Protein AF-A0A2E0AP86-F1 (afdb_monomer_lite)

Secondary structure (DSSP, 8-state):
-----------------------SS--S-S-TT-SEEEEEEEEEE--HHHHHHHHHHHHHTT-EEEEEEEEETTEEEEEEE-SSSEEEEEEE-TTT---SEEEEEEES-HHHHHHHHHHTT------EEEEETTEEEEEEEEEEEEE-SSEEEEEEEESSS-S-S-SSPPP-TT-EEEEEEEEEEE-HHHHHHHHHHHTTSPP-SSBP-SSS-EEEEEE-SS-EEEEEEEEESSHHHHHHHHHHTTPPEEETTEEEETTEEEEEES-------

pLDDT: mean 84.59, std 21.34, range [22.81, 98.62]

Sequence (273 aa):
MSDREPCRDQSDITSREEGEALDSEDNNLLAEGSLIGFVDHITTVLPIDELRSVSQALFDTGLTQGWPLSEQPGFATAGIRFGNLNLEICTVDRRDNTLDDWLTFEPANLDSLANDLKQRDIKHDPFDAVVIHDHPIYTRVGIPALENRSTALQLCRTFYPTRTTGPVAPENSAGIKQVSSVNIGMNAVERAVFSQLLEPRDWQNPINFEQGPCLSVSEAAQLKIGGMTVSAENPIQAVQTLVAAGLPQVDDQTVRVGSLTIAVSNKIESIND

Structure (mmCIF, N/CA/C/O backbone):
data_AF-A0A2E0AP86-F1
#
_entry.id   AF-A0A2E0AP86-F1
#
loop_
_atom_site.group_PDB
_atom_site.id
_atom_site.type_symbol
_atom_site.label_atom_id
_atom_site.label_alt_id
_atom_site.label_comp_id
_atom_site.label_asym_id
_atom_site.label_entity_id
_atom_site.label_seq_id
_atom_site.pdbx_PDB_ins_code
_atom_site.Cartn_x
_atom_site.Cartn_y
_atom_site.Cartn_z
_atom_site.occupancy
_atom_site.B_iso_or_equiv
_atom_site.auth_seq_id
_atom_site.auth_comp_id
_atom_site.auth_asym_id
_atom_site.auth_atom_id
_atom_site.pdbx_PDB_model_num
ATOM 1 N N . MET A 1 1 ? -71.137 -21.671 5.612 1.00 34.56 1 MET A N 1
ATOM 2 C CA . MET A 1 1 ? -70.049 -22.542 6.105 1.00 34.56 1 MET A CA 1
ATOM 3 C C . MET A 1 1 ? -68.788 -22.002 5.447 1.00 34.56 1 MET A C 1
ATOM 5 O O . MET A 1 1 ? -68.724 -22.078 4.233 1.00 34.56 1 MET A O 1
ATOM 9 N N . SER A 1 2 ? -68.117 -21.044 6.105 1.00 31.81 2 SER A N 1
ATOM 10 C CA . SER A 1 2 ? -66.909 -21.257 6.944 1.00 31.81 2 SER A CA 1
ATOM 11 C C . SER A 1 2 ? -65.714 -21.595 6.038 1.00 31.81 2 SER A C 1
ATOM 13 O O . SER A 1 2 ? -65.835 -22.515 5.245 1.00 31.81 2 SER A O 1
ATOM 15 N N . ASP A 1 3 ? -64.569 -20.917 6.024 1.00 30.31 3 ASP A N 1
ATOM 16 C CA . ASP A 1 3 ? -63.978 -19.821 6.800 1.00 30.31 3 ASP A CA 1
ATOM 17 C C . ASP A 1 3 ? -62.706 -19.367 6.029 1.00 30.31 3 ASP A C 1
ATOM 19 O O . ASP A 1 3 ? -62.053 -20.209 5.422 1.00 30.31 3 ASP A O 1
ATOM 23 N N . ARG A 1 4 ? -62.347 -18.077 6.150 1.00 30.20 4 ARG A N 1
ATOM 24 C CA . ARG A 1 4 ? -60.977 -17.498 6.248 1.00 30.20 4 ARG A CA 1
ATOM 25 C C . ARG A 1 4 ? -59.960 -17.577 5.078 1.00 30.20 4 ARG A C 1
ATOM 27 O O . ARG A 1 4 ? -59.603 -18.639 4.590 1.00 30.20 4 ARG A O 1
ATOM 34 N N . GLU A 1 5 ? -59.399 -16.400 4.758 1.00 38.12 5 GLU A N 1
ATOM 35 C CA . GLU A 1 5 ? -58.107 -16.172 4.064 1.00 38.12 5 GLU A CA 1
ATOM 36 C C . GLU A 1 5 ? -56.912 -16.773 4.846 1.00 38.12 5 GLU A C 1
ATOM 38 O O . GLU A 1 5 ? -57.061 -17.020 6.051 1.00 38.12 5 GLU A O 1
ATOM 43 N N . PRO A 1 6 ? -55.717 -16.974 4.229 1.00 36.31 6 PRO A N 1
ATOM 44 C CA . PRO A 1 6 ? -54.668 -15.928 4.312 1.00 36.31 6 PRO A CA 1
ATOM 45 C C . PRO A 1 6 ? -53.583 -15.872 3.185 1.00 36.31 6 PRO A C 1
ATOM 47 O O . PRO A 1 6 ? -53.285 -16.857 2.525 1.00 36.31 6 PRO A O 1
ATOM 50 N N . CYS A 1 7 ? -52.966 -14.683 3.056 1.00 22.81 7 CYS A N 1
ATOM 51 C CA . CYS A 1 7 ? -51.549 -14.305 2.807 1.00 22.81 7 CYS A CA 1
ATOM 52 C C . CYS A 1 7 ? -50.519 -15.156 1.999 1.00 22.81 7 CYS A C 1
ATOM 54 O O . CYS A 1 7 ? -50.212 -16.278 2.379 1.00 22.81 7 CYS A O 1
ATOM 56 N N . ARG A 1 8 ? -49.781 -14.410 1.138 1.00 27.70 8 ARG A N 1
ATOM 57 C CA . ARG A 1 8 ? -48.350 -14.491 0.692 1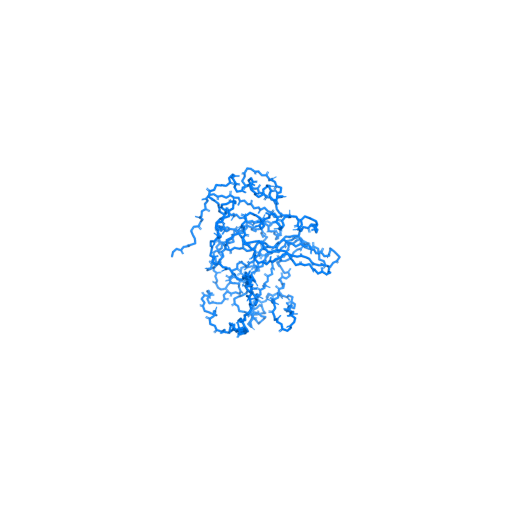.00 27.70 8 ARG A CA 1
ATOM 58 C C . ARG A 1 8 ? -47.887 -15.586 -0.294 1.00 27.70 8 ARG A C 1
ATOM 60 O O . ARG A 1 8 ? -47.956 -16.758 0.029 1.00 27.70 8 ARG A O 1
ATOM 67 N N . ASP A 1 9 ? -47.292 -15.163 -1.421 1.00 26.66 9 ASP A N 1
ATOM 68 C CA . ASP A 1 9 ? -45.853 -15.285 -1.799 1.00 26.66 9 ASP A CA 1
ATOM 69 C C . ASP A 1 9 ? -45.640 -14.610 -3.177 1.00 26.66 9 ASP A C 1
ATOM 71 O O . ASP A 1 9 ? -46.543 -14.639 -4.007 1.00 26.66 9 ASP A O 1
ATOM 75 N N . GLN A 1 10 ? -44.678 -13.694 -3.354 1.00 29.58 10 GLN A N 1
ATOM 76 C CA . GLN A 1 10 ? -43.285 -13.885 -3.817 1.00 29.58 10 GLN A CA 1
ATOM 77 C C . GLN A 1 10 ? -43.112 -14.539 -5.200 1.00 29.58 10 GLN A C 1
ATOM 79 O O . GLN A 1 10 ? -43.839 -15.444 -5.583 1.00 29.58 10 GLN A O 1
ATOM 84 N N . SER A 1 11 ? -42.057 -14.071 -5.881 1.00 27.88 11 SER A N 1
ATOM 85 C CA . SER A 1 11 ? -41.448 -14.527 -7.142 1.00 27.88 11 SER A CA 1
ATOM 86 C C . SER A 1 11 ? -42.202 -14.235 -8.441 1.00 27.88 11 SER A C 1
ATOM 88 O O . SER A 1 11 ? -43.183 -14.884 -8.767 1.00 27.88 11 SER A O 1
ATOM 90 N N . ASP A 1 12 ? -41.722 -13.233 -9.185 1.00 26.69 12 ASP A N 1
ATOM 91 C CA . ASP A 1 12 ? -41.078 -13.477 -10.487 1.00 26.69 12 ASP A CA 1
ATOM 92 C C . ASP A 1 12 ? -40.691 -12.146 -11.153 1.00 26.69 12 ASP A C 1
ATOM 94 O O . ASP A 1 12 ? -41.477 -11.513 -11.853 1.00 26.69 12 ASP A O 1
ATOM 98 N N . ILE A 1 13 ? -39.440 -11.726 -10.948 1.00 29.73 13 ILE A N 1
ATOM 99 C CA . ILE A 1 13 ? -38.711 -10.955 -11.960 1.00 29.73 13 ILE A CA 1
ATOM 100 C C . ILE A 1 13 ? -37.453 -11.760 -12.270 1.00 29.73 13 ILE A C 1
ATOM 102 O O . ILE A 1 13 ? -36.402 -11.618 -11.650 1.00 29.73 13 ILE A O 1
ATOM 106 N N . THR A 1 14 ? -37.627 -12.671 -13.220 1.00 27.84 14 THR A N 1
ATOM 107 C CA . THR A 1 14 ? -36.596 -13.160 -14.134 1.00 27.84 14 THR A CA 1
ATOM 108 C C . THR A 1 14 ? -35.832 -11.948 -14.686 1.00 27.84 14 THR A C 1
ATOM 110 O O . THR A 1 14 ? -36.446 -11.012 -15.184 1.00 27.84 14 THR A O 1
ATOM 113 N N . SER A 1 15 ? -34.524 -11.838 -14.461 1.00 29.11 15 SER A N 1
ATOM 114 C CA . SER A 1 15 ? -33.451 -12.415 -15.286 1.00 29.11 15 SER A CA 1
ATOM 115 C C . SER A 1 15 ? -32.719 -11.330 -16.085 1.00 29.11 15 SER A C 1
ATOM 117 O O . SER A 1 15 ? -33.347 -10.663 -16.895 1.00 29.11 15 SER A O 1
ATOM 119 N N . ARG A 1 16 ? -31.388 -11.297 -15.919 1.00 30.38 16 ARG A N 1
ATOM 120 C CA . ARG A 1 16 ? -30.370 -10.877 -16.903 1.00 30.38 16 ARG A CA 1
ATOM 121 C C . ARG A 1 16 ? -30.406 -9.446 -17.446 1.00 30.38 16 ARG A C 1
ATOM 123 O O . ARG A 1 16 ? -31.084 -9.191 -18.427 1.00 30.38 16 ARG A O 1
ATOM 130 N N . GLU A 1 17 ? -29.484 -8.638 -16.931 1.00 29.12 17 GLU A N 1
ATOM 131 C CA . GLU A 1 17 ? -28.564 -7.791 -17.715 1.00 29.12 17 GLU A CA 1
ATOM 132 C C . GLU A 1 17 ? -27.225 -7.842 -16.940 1.00 29.12 17 GLU A C 1
ATOM 134 O O . GLU A 1 17 ? -27.078 -7.213 -15.901 1.00 29.12 17 GLU A O 1
ATOM 139 N N . GLU A 1 18 ? -26.396 -8.883 -17.074 1.00 31.56 18 GLU A N 1
ATOM 140 C CA . GLU A 1 18 ? -25.361 -9.065 -18.111 1.00 31.56 18 GLU A CA 1
ATOM 141 C C . GLU A 1 18 ? -24.568 -7.785 -18.429 1.00 31.56 18 GLU A C 1
ATOM 143 O O . GLU A 1 18 ? -24.856 -7.068 -19.375 1.00 31.56 18 GLU A O 1
ATOM 148 N N . GLY A 1 19 ? -23.553 -7.553 -17.585 1.00 31.39 19 GLY A N 1
ATOM 149 C CA . GLY A 1 19 ? -22.188 -7.158 -17.942 1.00 31.39 19 GLY A CA 1
ATOM 150 C C . GLY A 1 19 ? -21.999 -6.289 -19.178 1.00 31.39 19 GLY A C 1
ATOM 151 O O . GLY A 1 19 ? -21.673 -6.799 -20.248 1.00 31.39 19 GLY A O 1
ATOM 152 N N . GLU A 1 20 ? -22.042 -4.975 -18.985 1.00 29.48 20 GLU A N 1
ATOM 153 C CA . GLU A 1 20 ? -21.323 -4.070 -19.872 1.00 29.48 20 GLU A CA 1
ATOM 154 C C . GLU A 1 20 ? -19.829 -4.146 -19.545 1.00 29.48 20 GLU A C 1
ATOM 156 O O . GLU A 1 20 ? -19.363 -3.748 -18.475 1.00 29.48 20 GLU A O 1
ATOM 161 N N . ALA A 1 21 ? -19.087 -4.719 -20.490 1.00 31.48 21 ALA A N 1
ATOM 162 C CA . ALA A 1 21 ? -17.652 -4.565 -20.599 1.00 31.48 21 ALA A CA 1
ATOM 163 C C . ALA A 1 21 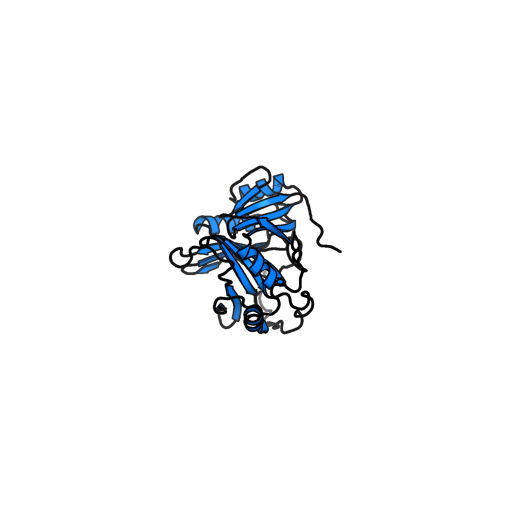? -17.320 -3.066 -20.647 1.00 31.48 21 ALA A C 1
ATOM 165 O O . ALA A 1 21 ? -17.695 -2.368 -21.588 1.00 31.48 21 ALA A O 1
ATOM 166 N N . LEU A 1 22 ? -16.612 -2.577 -19.629 1.00 34.00 22 LEU A N 1
ATOM 167 C CA . LEU A 1 22 ? -15.989 -1.256 -19.638 1.00 34.00 22 LEU A CA 1
ATOM 168 C C . LEU A 1 22 ? -14.754 -1.300 -20.548 1.00 34.00 22 LEU A C 1
ATOM 170 O O . LEU A 1 22 ? -13.618 -1.314 -20.078 1.00 34.00 22 LEU A O 1
ATOM 174 N N . ASP A 1 23 ? -14.993 -1.348 -21.856 1.00 33.06 23 ASP A N 1
ATOM 175 C CA . ASP A 1 23 ? -13.981 -1.071 -22.864 1.00 33.06 23 ASP A CA 1
ATOM 176 C C . ASP A 1 23 ? -13.853 0.451 -23.064 1.00 33.06 23 ASP A C 1
ATOM 178 O O . ASP A 1 23 ? -14.775 1.130 -23.509 1.00 33.06 23 ASP A O 1
ATOM 182 N N . SER A 1 24 ? -12.630 0.948 -22.856 1.00 39.84 24 SER A N 1
ATOM 183 C CA . SER A 1 24 ? -11.952 1.873 -23.783 1.00 39.84 24 SER A CA 1
ATOM 184 C C . SER A 1 24 ? -12.110 3.407 -23.720 1.00 39.84 24 SER A C 1
ATOM 186 O O . SER A 1 24 ? -11.748 4.040 -24.707 1.00 39.84 24 SER A O 1
ATOM 188 N N . GLU A 1 25 ? -12.476 4.057 -22.602 1.00 35.97 25 GLU A N 1
ATOM 189 C CA . GLU A 1 25 ? -12.421 5.549 -22.539 1.00 35.97 25 GLU A CA 1
ATOM 190 C C . GLU A 1 25 ? -11.796 6.200 -21.279 1.00 35.97 25 GLU A C 1
ATOM 192 O O . GLU A 1 25 ? -11.817 7.418 -21.156 1.00 35.97 25 GLU A O 1
ATOM 197 N N . ASP A 1 26 ? -11.114 5.450 -20.403 1.00 37.59 26 ASP A N 1
ATOM 198 C CA . ASP A 1 26 ? -10.376 6.010 -19.238 1.00 37.59 26 ASP A CA 1
ATOM 199 C C . ASP A 1 26 ? -8.850 6.152 -19.473 1.00 37.59 26 ASP A C 1
ATOM 201 O O . ASP A 1 26 ? -8.061 6.237 -18.534 1.00 37.59 26 ASP A O 1
ATOM 205 N N . ASN A 1 27 ? -8.397 6.157 -20.732 1.00 41.19 27 ASN A N 1
ATOM 206 C CA . ASN A 1 27 ? -6.966 6.186 -21.090 1.00 41.19 27 ASN A CA 1
ATOM 207 C C . ASN A 1 27 ? -6.360 7.595 -21.231 1.00 41.19 27 ASN A C 1
ATOM 209 O O . ASN A 1 27 ? -5.223 7.726 -21.676 1.00 41.19 27 ASN A O 1
ATOM 213 N N . ASN A 1 28 ? -7.082 8.654 -20.871 1.00 37.59 28 ASN A N 1
ATOM 214 C CA . ASN A 1 28 ? -6.599 10.025 -21.021 1.00 37.59 28 ASN A CA 1
ATOM 215 C C . ASN A 1 28 ? -6.808 10.796 -19.724 1.00 37.59 28 ASN A C 1
ATOM 217 O O . ASN A 1 28 ? -7.915 11.261 -19.477 1.00 37.59 28 ASN A O 1
ATOM 221 N N . LEU A 1 29 ? -5.737 10.921 -18.933 1.00 38.75 29 LEU A N 1
ATOM 222 C CA . LEU A 1 29 ? -5.344 12.155 -18.227 1.00 38.75 29 LEU A CA 1
ATOM 223 C C . LEU A 1 29 ? -4.122 11.978 -17.313 1.00 38.75 29 LEU A C 1
ATOM 225 O O . LEU A 1 29 ? -3.640 12.982 -16.808 1.00 38.75 29 LEU A O 1
ATOM 229 N N . LEU A 1 30 ? -3.550 10.774 -17.191 1.00 50.47 30 LEU A N 1
ATOM 230 C CA . LEU A 1 30 ? -2.246 10.606 -16.548 1.00 50.47 30 LEU A CA 1
ATOM 231 C C . LEU A 1 30 ? -1.199 11.428 -17.301 1.00 50.47 30 LEU A C 1
ATOM 233 O O . LEU A 1 30 ? -1.066 11.245 -18.511 1.00 50.47 30 LEU A O 1
ATOM 237 N N . ALA A 1 31 ? -0.485 12.320 -16.599 1.00 51.00 31 ALA A N 1
ATOM 238 C CA . ALA A 1 31 ? 0.603 13.130 -17.167 1.00 51.00 31 ALA A CA 1
ATOM 239 C C . ALA A 1 31 ? 1.370 12.348 -18.248 1.00 51.00 31 ALA A C 1
ATOM 241 O O . ALA A 1 31 ? 1.998 11.332 -17.929 1.00 51.00 31 ALA A O 1
ATOM 242 N N . GLU A 1 32 ? 1.244 12.798 -19.505 1.00 58.81 32 GLU A N 1
ATOM 243 C CA . GLU A 1 32 ? 1.664 12.064 -20.702 1.00 58.81 32 GLU A CA 1
ATOM 244 C C . GLU A 1 32 ? 3.041 11.424 -20.486 1.00 58.81 32 GLU A C 1
ATOM 246 O O . GLU A 1 32 ? 4.054 12.113 -20.403 1.00 58.81 32 GLU A O 1
ATOM 251 N N . GLY A 1 33 ? 3.074 10.096 -20.353 1.00 72.88 33 GLY A N 1
ATOM 252 C CA . GLY A 1 33 ? 4.306 9.319 -20.262 1.00 72.88 33 GLY A CA 1
ATOM 253 C C . GLY A 1 33 ? 4.703 8.778 -18.885 1.00 72.88 33 GLY A C 1
ATOM 254 O O . GLY A 1 33 ? 5.611 7.962 -18.876 1.00 72.88 33 GLY A O 1
ATOM 255 N N . SER A 1 34 ? 4.080 9.123 -17.749 1.00 88.62 34 SER A N 1
ATOM 256 C CA . SER A 1 34 ? 4.378 8.425 -16.469 1.00 88.62 34 SER A CA 1
ATOM 257 C C . SER A 1 34 ? 4.078 6.926 -16.588 1.00 88.62 34 SER A C 1
ATOM 259 O O . SER A 1 34 ? 3.040 6.575 -17.138 1.00 88.62 34 SER A O 1
ATOM 261 N N . LEU A 1 35 ? 4.934 6.027 -16.073 1.00 93.81 35 LEU A N 1
ATOM 262 C CA . LEU A 1 35 ? 4.622 4.582 -16.077 1.00 93.81 35 LEU A CA 1
ATOM 263 C C . LEU A 1 35 ? 3.658 4.196 -14.963 1.00 93.81 35 LEU A C 1
ATOM 265 O O . LEU A 1 35 ? 2.955 3.194 -15.082 1.00 93.81 35 LEU A O 1
ATOM 269 N N . ILE A 1 36 ? 3.621 4.988 -13.891 1.00 91.94 36 ILE A N 1
ATOM 270 C CA . ILE A 1 36 ? 2.718 4.781 -12.759 1.00 91.94 36 ILE A CA 1
ATOM 271 C C . ILE A 1 36 ? 1.651 5.869 -12.699 1.00 91.94 36 ILE A C 1
ATOM 273 O O . ILE A 1 36 ? 1.933 7.060 -12.865 1.00 91.94 36 ILE A O 1
ATOM 277 N N . GLY A 1 37 ? 0.414 5.441 -12.468 1.00 87.38 37 GLY A N 1
ATOM 278 C CA . GLY A 1 37 ? -0.753 6.298 -12.353 1.00 87.38 37 GLY A CA 1
ATOM 279 C C . GLY A 1 37 ? -0.902 6.860 -10.946 1.00 87.38 37 GLY A C 1
ATOM 280 O O . GLY A 1 37 ? -0.717 8.061 -10.750 1.00 87.38 37 GLY A O 1
ATOM 281 N N . PHE A 1 38 ? -1.217 5.982 -9.992 1.00 88.12 38 PHE A N 1
ATOM 282 C CA . PHE A 1 38 ? -1.504 6.296 -8.588 1.00 88.12 38 PHE A CA 1
ATOM 283 C C . PHE A 1 38 ? -1.261 5.077 -7.681 1.00 88.12 38 PHE A C 1
ATOM 285 O O . PHE A 1 38 ? -1.032 3.968 -8.169 1.00 88.12 38 PHE A O 1
ATOM 292 N N . VAL A 1 39 ? -1.309 5.283 -6.361 1.00 91.88 39 VAL A N 1
ATOM 293 C CA . VAL A 1 39 ? -1.264 4.194 -5.371 1.00 91.88 39 VAL A CA 1
ATOM 294 C C . VAL A 1 39 ? -2.612 3.469 -5.347 1.00 91.88 39 VAL A C 1
ATOM 296 O O . VAL A 1 39 ? -3.610 4.067 -4.951 1.00 91.88 39 VAL A O 1
ATOM 299 N N . ASP A 1 40 ? -2.643 2.196 -5.736 1.00 89.94 40 ASP A N 1
ATOM 300 C CA . ASP A 1 40 ? -3.879 1.403 -5.800 1.00 89.94 40 ASP A CA 1
ATOM 301 C C . ASP A 1 40 ? -4.259 0.840 -4.421 1.00 89.94 40 ASP A C 1
ATOM 303 O O . ASP A 1 40 ? -5.354 1.072 -3.899 1.00 89.94 40 ASP A O 1
ATOM 307 N N . HIS A 1 41 ? -3.318 0.142 -3.786 1.00 93.38 41 HIS A N 1
ATOM 308 C CA . HIS A 1 41 ? -3.491 -0.398 -2.444 1.00 93.38 41 HIS A CA 1
ATOM 309 C C . HIS A 1 41 ? -2.149 -0.644 -1.756 1.00 93.38 41 HIS A C 1
ATOM 311 O O . HIS A 1 41 ? -1.079 -0.672 -2.373 1.00 93.38 41 HIS A O 1
ATOM 317 N N . ILE A 1 42 ? -2.233 -0.833 -0.446 1.00 95.94 42 ILE A N 1
ATOM 318 C CA . ILE A 1 42 ? -1.140 -1.274 0.414 1.00 95.94 42 ILE A CA 1
ATOM 319 C C . ILE A 1 42 ? -1.521 -2.623 1.019 1.00 95.94 42 ILE A C 1
ATOM 321 O O . ILE A 1 42 ? -2.654 -2.787 1.462 1.00 95.94 42 ILE A O 1
ATOM 325 N N . THR A 1 43 ? -0.589 -3.569 1.050 1.00 97.25 43 THR A N 1
ATOM 326 C CA . THR A 1 43 ? -0.820 -4.920 1.572 1.00 97.25 43 THR A CA 1
ATOM 327 C C . THR A 1 43 ? 0.099 -5.190 2.752 1.00 97.25 43 THR A C 1
ATOM 329 O O . THR A 1 43 ? 1.270 -4.819 2.701 1.00 97.25 43 THR A O 1
ATOM 332 N N . THR A 1 44 ? -0.403 -5.875 3.781 1.00 98.25 44 THR A N 1
ATOM 333 C CA . THR A 1 44 ? 0.418 -6.405 4.882 1.00 98.25 44 THR A CA 1
ATOM 334 C C . THR A 1 44 ? -0.003 -7.812 5.288 1.00 98.25 44 THR A C 1
ATOM 336 O O . THR A 1 44 ? -1.185 -8.168 5.219 1.00 98.25 44 THR A O 1
ATOM 339 N N . VAL A 1 45 ? 0.965 -8.620 5.721 1.00 98.00 45 VAL A N 1
ATOM 340 C CA . VAL A 1 45 ? 0.729 -10.006 6.134 1.00 98.00 45 VAL A CA 1
ATOM 341 C C . VAL A 1 45 ? 0.374 -10.105 7.618 1.00 98.00 45 VAL A C 1
ATOM 343 O O . VAL A 1 45 ? 1.116 -9.664 8.494 1.00 98.00 45 VAL A O 1
ATOM 346 N N . LEU A 1 46 ? -0.714 -10.816 7.903 1.00 97.81 46 LEU A N 1
ATOM 347 C CA . LEU A 1 46 ? -1.153 -11.233 9.229 1.00 97.81 46 LEU A CA 1
ATOM 348 C C . LEU A 1 46 ? -1.182 -12.767 9.344 1.00 97.81 46 LEU A C 1
ATOM 350 O O . LEU A 1 46 ? -1.362 -13.472 8.342 1.00 97.81 46 LEU A O 1
ATOM 354 N N . PRO A 1 47 ? -1.068 -13.324 10.562 1.00 96.00 47 PRO A N 1
ATOM 355 C CA . PRO A 1 47 ? -1.517 -14.684 10.845 1.00 96.00 47 PRO A CA 1
ATOM 356 C C . PRO A 1 47 ? -2.999 -14.872 10.482 1.00 96.00 47 PRO A C 1
ATOM 358 O O . PRO A 1 47 ? -3.801 -13.962 10.677 1.00 96.00 47 PRO A O 1
ATOM 361 N N . ILE A 1 48 ? -3.388 -16.068 10.022 1.00 95.81 48 ILE A N 1
ATOM 362 C CA . ILE A 1 48 ? -4.751 -16.321 9.510 1.00 95.81 48 ILE A CA 1
ATOM 363 C C . ILE A 1 48 ? -5.862 -16.014 10.526 1.00 95.81 48 ILE A C 1
ATOM 365 O O . ILE A 1 48 ? -6.903 -15.471 10.164 1.00 95.81 48 ILE A O 1
ATOM 369 N N . ASP A 1 49 ? -5.644 -16.324 11.804 1.00 96.06 49 ASP A N 1
ATOM 370 C CA . ASP A 1 49 ? -6.636 -16.070 12.854 1.00 96.06 49 ASP A CA 1
ATOM 371 C C . ASP A 1 49 ? -6.791 -14.566 13.137 1.00 96.06 49 ASP A C 1
ATOM 373 O O . ASP A 1 49 ? -7.893 -14.084 13.417 1.00 96.06 49 ASP A O 1
ATOM 377 N N . GLU A 1 50 ? -5.702 -13.806 13.008 1.00 97.19 50 GLU A N 1
ATOM 378 C CA . GLU A 1 50 ? -5.717 -12.347 13.123 1.00 97.19 50 GLU A CA 1
ATOM 379 C C . GLU A 1 50 ? -6.396 -11.722 11.903 1.00 97.19 50 GLU A C 1
ATOM 381 O O . GLU A 1 50 ? -7.295 -10.907 12.062 1.00 97.19 50 GLU A O 1
ATOM 386 N N . LEU A 1 51 ? -6.079 -12.183 10.690 1.00 97.81 51 LEU A N 1
ATOM 387 C CA . LEU A 1 51 ? -6.748 -11.746 9.465 1.00 97.81 51 LEU A CA 1
ATOM 388 C C . LEU A 1 51 ? -8.270 -11.919 9.538 1.00 97.81 51 LEU A C 1
ATOM 390 O O . LEU A 1 51 ? -9.009 -10.980 9.243 1.00 97.81 51 LEU A O 1
ATOM 394 N N . ARG A 1 52 ? -8.754 -13.093 9.960 1.00 97.38 52 ARG A N 1
ATOM 395 C CA . ARG A 1 52 ? -10.196 -13.378 10.077 1.00 97.38 52 ARG A CA 1
ATOM 396 C C . ARG A 1 52 ? -10.885 -12.474 11.094 1.00 97.38 52 ARG A C 1
ATOM 398 O O . ARG A 1 52 ? -11.962 -11.955 10.823 1.00 97.38 52 ARG A O 1
ATOM 405 N N . SER A 1 53 ? -10.274 -12.299 12.264 1.00 97.12 53 SER A N 1
ATOM 406 C CA . SER A 1 53 ? -10.867 -11.500 13.340 1.00 97.12 53 SER A CA 1
ATOM 407 C C . SER A 1 53 ? -10.819 -9.999 13.049 1.00 97.12 53 SER A C 1
ATOM 409 O O . SER A 1 53 ? -11.838 -9.326 13.189 1.00 97.12 53 SER A O 1
ATOM 411 N N . VAL A 1 54 ? -9.678 -9.485 12.582 1.00 97.25 54 VAL A N 1
ATOM 412 C CA . VAL A 1 54 ? -9.484 -8.063 12.268 1.00 97.25 54 VAL A CA 1
ATOM 413 C C . VAL A 1 54 ? -10.309 -7.641 11.054 1.00 97.25 54 VAL A C 1
ATOM 415 O O . VAL A 1 54 ? -10.945 -6.593 11.108 1.00 97.25 54 VAL A O 1
ATOM 418 N N . SER A 1 55 ? -10.362 -8.439 9.977 1.00 96.88 55 SER A N 1
ATOM 419 C CA . SER A 1 55 ? -11.178 -8.091 8.797 1.00 96.88 55 SER A CA 1
ATOM 420 C C . SER A 1 55 ? -12.651 -7.918 9.160 1.00 96.88 55 SER A C 1
ATOM 422 O O . SER A 1 55 ? -13.232 -6.876 8.863 1.00 96.88 55 SER A O 1
ATOM 424 N N . GLN A 1 56 ? -13.240 -8.894 9.860 1.00 96.50 56 GLN A N 1
ATOM 425 C CA . GLN A 1 56 ? -14.634 -8.818 10.292 1.00 96.50 56 GLN A CA 1
ATOM 426 C C . GLN A 1 56 ? -14.873 -7.609 11.200 1.00 96.50 56 GLN A C 1
ATOM 428 O O . GLN A 1 56 ? -15.801 -6.841 10.962 1.00 96.50 56 GLN A O 1
ATOM 433 N N . ALA A 1 57 ? -14.016 -7.405 12.202 1.00 96.75 57 ALA A N 1
ATOM 434 C CA . ALA A 1 57 ? -14.181 -6.306 13.143 1.00 96.75 57 ALA A CA 1
ATOM 435 C C . ALA A 1 57 ? -14.037 -4.930 12.471 1.00 96.75 57 ALA A C 1
ATOM 437 O O . ALA A 1 57 ? -14.775 -4.008 12.809 1.00 96.75 57 ALA A O 1
ATOM 438 N N . LEU A 1 58 ? -13.136 -4.784 11.491 1.00 96.50 58 LEU A N 1
ATOM 439 C CA . LEU A 1 58 ? -13.018 -3.560 10.696 1.00 96.50 58 LEU A CA 1
ATOM 440 C C . LEU A 1 58 ? -14.259 -3.331 9.825 1.00 96.50 58 LEU A C 1
ATOM 442 O O . LEU A 1 58 ? -14.732 -2.198 9.753 1.00 96.50 58 LEU A O 1
ATOM 446 N N . PHE A 1 59 ? -14.834 -4.372 9.221 1.00 94.88 59 PHE A N 1
ATOM 447 C CA . PHE A 1 59 ? -16.098 -4.248 8.487 1.00 94.88 59 PHE A CA 1
ATOM 448 C C . PHE A 1 59 ? -17.265 -3.845 9.397 1.00 94.88 59 PHE A C 1
ATOM 450 O O . PHE A 1 59 ? -18.078 -3.005 9.013 1.00 94.88 59 PHE A O 1
ATOM 457 N N . ASP A 1 60 ? -17.302 -4.349 10.632 1.00 96.38 60 ASP A N 1
ATOM 458 C CA . ASP A 1 60 ? -18.330 -4.003 11.622 1.00 96.38 60 ASP A CA 1
ATOM 459 C C . ASP A 1 60 ? -18.266 -2.528 12.069 1.00 96.38 60 ASP A C 1
ATOM 461 O O . ASP A 1 60 ? -19.252 -1.994 12.579 1.00 96.38 60 ASP A O 1
ATOM 465 N N . THR A 1 61 ? -17.147 -1.828 11.832 1.00 95.69 61 THR A N 1
ATOM 466 C CA . THR A 1 61 ? -17.063 -0.366 12.037 1.00 95.69 61 THR A CA 1
ATOM 467 C C . THR A 1 61 ? -17.815 0.443 10.974 1.00 95.69 61 THR A C 1
ATOM 469 O O . THR A 1 61 ? -17.965 1.659 11.105 1.00 95.69 61 THR A O 1
ATOM 472 N N . GLY A 1 62 ? -18.277 -0.200 9.899 1.00 93.69 62 GLY A N 1
ATOM 473 C CA . GLY A 1 62 ? -18.882 0.462 8.744 1.00 93.69 62 GLY A CA 1
ATOM 474 C C . GLY A 1 62 ? -17.873 0.946 7.698 1.00 93.69 62 GLY A C 1
ATOM 475 O O . GLY A 1 62 ? -18.277 1.558 6.710 1.00 93.69 62 GLY A O 1
ATOM 476 N N . LEU A 1 63 ? -16.572 0.669 7.868 1.00 92.25 63 LEU A N 1
ATOM 477 C CA . LEU A 1 63 ? -15.603 0.845 6.784 1.00 92.25 63 LEU A CA 1
ATOM 478 C C . LEU A 1 63 ? -15.988 -0.037 5.592 1.00 92.25 63 LEU A C 1
ATOM 480 O O . LEU A 1 63 ? -16.372 -1.198 5.742 1.00 92.25 63 LEU A O 1
ATOM 484 N N . THR A 1 64 ? -15.890 0.526 4.388 1.00 89.44 64 THR A N 1
ATOM 485 C CA . THR A 1 64 ? -16.321 -0.166 3.171 1.00 89.44 64 THR A CA 1
ATOM 486 C C . THR A 1 64 ? -15.426 -1.369 2.880 1.00 89.44 64 THR A C 1
ATOM 488 O O . THR A 1 64 ? -14.199 -1.298 2.974 1.00 89.44 64 THR A O 1
ATOM 491 N N . GLN A 1 65 ? -16.055 -2.473 2.485 1.00 89.56 65 GLN A N 1
ATOM 492 C CA . GLN A 1 65 ? -15.363 -3.655 1.988 1.00 89.56 65 GLN A CA 1
ATOM 493 C C . GLN A 1 65 ? -14.827 -3.350 0.586 1.00 89.56 65 GLN A C 1
ATOM 495 O O . GLN A 1 65 ? -15.615 -3.170 -0.340 1.00 89.56 65 GLN A O 1
ATOM 500 N N . GLY A 1 66 ? -13.505 -3.279 0.427 1.00 86.81 66 GLY A N 1
ATOM 501 C CA . GLY A 1 66 ? -12.880 -3.252 -0.899 1.00 86.81 66 GLY A CA 1
ATOM 502 C C . GLY A 1 66 ? -13.092 -4.592 -1.603 1.00 86.81 66 GLY A C 1
ATOM 503 O O . GLY A 1 66 ? -13.525 -4.646 -2.749 1.00 86.81 66 GLY A O 1
ATOM 504 N N . TRP A 1 67 ? -12.873 -5.683 -0.870 1.00 88.31 67 TRP A N 1
ATOM 505 C CA . TRP A 1 67 ? -13.318 -7.030 -1.217 1.00 88.31 67 TRP A CA 1
ATOM 506 C C . TRP A 1 67 ? -13.531 -7.836 0.066 1.00 88.31 67 TRP A C 1
ATOM 508 O O . TRP A 1 67 ? -12.885 -7.557 1.084 1.00 88.31 67 TRP A O 1
ATOM 518 N N . PRO A 1 68 ? -14.448 -8.820 0.051 1.00 90.69 68 PRO A N 1
ATOM 519 C CA . PRO A 1 68 ? -14.704 -9.644 1.222 1.00 90.69 68 PRO A CA 1
ATOM 520 C C . PRO A 1 68 ? -13.487 -10.501 1.571 1.00 90.69 68 PRO A C 1
ATOM 522 O O . PRO A 1 68 ? -12.585 -10.701 0.754 1.00 90.69 68 PRO A O 1
ATOM 525 N N . LEU A 1 69 ? -13.513 -11.068 2.777 1.00 93.94 69 LEU A N 1
ATOM 526 C CA . LEU A 1 69 ? -12.603 -12.143 3.142 1.00 93.94 69 LEU A CA 1
ATOM 527 C C . LEU A 1 69 ? -12.726 -13.290 2.128 1.00 93.94 69 LEU A C 1
ATOM 529 O O . LEU A 1 69 ? -13.793 -13.886 1.977 1.00 93.94 69 LEU A O 1
ATOM 533 N N . SER A 1 70 ? -11.622 -13.593 1.456 1.00 91.81 70 SER A N 1
ATOM 534 C CA . SER A 1 70 ? -11.489 -14.695 0.511 1.00 91.81 70 SER A CA 1
ATOM 535 C C . SER A 1 70 ? -10.348 -15.599 0.951 1.00 91.81 70 SER A C 1
ATOM 537 O O . SER A 1 70 ? -9.255 -15.124 1.263 1.00 91.81 70 SER A O 1
ATOM 539 N N . GLU A 1 71 ? -10.599 -16.905 0.985 1.00 93.69 71 GLU A N 1
ATOM 540 C CA . GLU A 1 71 ? -9.632 -17.905 1.425 1.00 93.69 71 GLU A CA 1
ATOM 541 C C . GLU A 1 71 ? -9.438 -18.976 0.354 1.00 93.69 71 GLU A C 1
ATOM 543 O O . GLU A 1 71 ? -10.393 -19.589 -0.126 1.00 93.69 71 GLU A O 1
ATOM 548 N N . GLN A 1 72 ? -8.179 -19.242 0.026 1.00 89.44 72 GLN A N 1
ATOM 549 C CA . GLN A 1 72 ? -7.758 -20.326 -0.849 1.00 89.44 72 GLN A CA 1
ATOM 550 C C . GLN A 1 72 ? -6.508 -21.014 -0.270 1.00 89.44 72 GLN A C 1
ATOM 552 O O . GLN A 1 72 ? -5.837 -20.469 0.610 1.00 89.44 72 GLN A O 1
ATOM 557 N N . PRO A 1 73 ? -6.166 -22.238 -0.706 1.00 89.12 73 PRO A N 1
ATOM 558 C CA . PRO A 1 73 ? -4.955 -22.899 -0.231 1.00 89.12 73 PRO A CA 1
ATOM 559 C C . PRO A 1 73 ? -3.711 -22.021 -0.436 1.00 89.12 73 PRO A C 1
ATOM 561 O O . PRO A 1 73 ? -3.420 -21.604 -1.552 1.00 89.12 73 PRO A O 1
ATOM 564 N N . GLY A 1 74 ? -2.986 -21.741 0.650 1.00 89.38 74 GLY A N 1
ATOM 565 C CA . GLY A 1 74 ? -1.749 -20.950 0.630 1.00 89.38 74 GLY A CA 1
ATOM 566 C C . GLY A 1 74 ? -1.929 -19.427 0.592 1.00 89.38 74 GLY A C 1
ATOM 567 O O . GLY A 1 74 ? -0.930 -18.718 0.706 1.00 89.38 74 GLY A O 1
ATOM 568 N N . PHE A 1 75 ? -3.160 -18.911 0.477 1.00 92.75 75 PHE A N 1
ATOM 569 C CA . PHE A 1 75 ? -3.420 -17.471 0.446 1.00 92.75 75 PHE A CA 1
ATOM 570 C C . PHE A 1 75 ? -4.816 -17.110 0.969 1.00 92.75 75 PHE A C 1
ATOM 572 O O . PHE A 1 75 ? -5.814 -17.697 0.561 1.00 92.75 75 PHE A O 1
ATOM 579 N N . ALA A 1 76 ? -4.906 -16.103 1.830 1.00 95.31 76 ALA A N 1
ATOM 580 C CA . ALA A 1 76 ? -6.169 -15.496 2.241 1.00 95.31 76 ALA A CA 1
ATOM 581 C C . ALA A 1 76 ? -6.035 -13.977 2.228 1.00 95.31 76 ALA A C 1
ATOM 583 O O . ALA A 1 76 ? -4.956 -13.468 2.518 1.00 95.31 76 ALA A O 1
ATOM 584 N N . THR A 1 77 ? -7.104 -13.253 1.913 1.00 95.56 77 THR A N 1
ATOM 585 C CA . THR A 1 77 ? -7.073 -11.790 1.799 1.00 95.56 77 THR A CA 1
ATOM 586 C C . THR A 1 77 ? -8.414 -11.160 2.151 1.00 95.56 77 THR A C 1
ATOM 588 O O . THR A 1 77 ? -9.465 -11.758 1.922 1.00 95.56 77 THR A O 1
ATOM 591 N N . ALA A 1 78 ? -8.374 -9.943 2.683 1.00 95.25 78 ALA A N 1
ATOM 592 C CA . ALA A 1 78 ? -9.514 -9.046 2.803 1.00 95.25 78 ALA A CA 1
ATOM 593 C C . ALA A 1 78 ? -9.064 -7.606 2.515 1.00 95.25 78 ALA A C 1
ATOM 595 O O . ALA A 1 78 ? -8.000 -7.183 2.972 1.00 95.25 78 ALA A O 1
ATOM 596 N N . GLY A 1 79 ? -9.887 -6.848 1.789 1.00 94.25 79 GLY A N 1
ATOM 597 C CA . GLY A 1 79 ? -9.620 -5.450 1.456 1.00 94.25 79 GLY A CA 1
ATOM 598 C C . GLY A 1 79 ? -10.499 -4.516 2.275 1.00 94.25 79 GLY A C 1
ATOM 599 O O . GLY A 1 79 ? -11.726 -4.579 2.180 1.00 94.25 79 GLY A O 1
ATOM 600 N N . ILE A 1 80 ? -9.888 -3.624 3.052 1.00 93.81 80 ILE A N 1
ATOM 601 C CA . ILE A 1 80 ? -10.573 -2.621 3.870 1.00 93.81 80 ILE A CA 1
ATOM 602 C C . ILE A 1 80 ? -10.318 -1.244 3.272 1.00 93.81 80 ILE A C 1
ATOM 604 O O . ILE A 1 80 ? -9.175 -0.823 3.101 1.00 93.81 80 ILE A O 1
ATOM 608 N N . ARG A 1 81 ? -11.387 -0.511 2.975 1.00 91.62 81 ARG A N 1
ATOM 609 C CA . ARG A 1 81 ? -11.297 0.806 2.351 1.00 91.62 81 ARG A CA 1
ATOM 610 C C . ARG A 1 81 ? -11.229 1.916 3.398 1.00 91.62 81 ARG A C 1
ATOM 612 O O . ARG A 1 81 ? -12.164 2.100 4.174 1.00 91.62 81 ARG A O 1
ATOM 619 N N . PHE A 1 82 ? -10.177 2.728 3.341 1.00 92.44 82 PHE A N 1
ATOM 620 C CA . PHE A 1 82 ? -9.990 3.930 4.162 1.00 92.44 82 PHE A CA 1
ATOM 621 C C . PHE A 1 82 ? -10.230 5.195 3.322 1.00 92.44 82 PHE A C 1
ATOM 623 O O . PHE A 1 82 ? -9.376 6.069 3.205 1.00 92.44 82 PHE A O 1
ATOM 630 N N . GLY A 1 83 ? -11.398 5.283 2.683 1.00 89.25 83 GLY A N 1
ATOM 631 C CA . GLY A 1 83 ? -11.730 6.356 1.741 1.00 89.25 83 GLY A CA 1
ATOM 632 C C . GLY A 1 83 ? -11.087 6.127 0.383 1.00 89.25 83 GLY A C 1
ATOM 633 O O . GLY A 1 83 ? -11.518 5.235 -0.331 1.00 89.25 83 GLY A O 1
ATOM 634 N N . ASN A 1 84 ? -10.072 6.898 0.013 1.00 90.31 84 ASN A N 1
ATOM 635 C CA . ASN A 1 84 ? -9.414 6.851 -1.301 1.00 90.31 84 ASN A CA 1
ATOM 636 C C . ASN A 1 84 ? -8.347 5.748 -1.476 1.00 90.31 84 ASN A C 1
ATOM 638 O O . ASN A 1 84 ? -7.701 5.733 -2.519 1.00 90.31 84 ASN A O 1
ATOM 642 N N . LEU A 1 85 ? -8.141 4.851 -0.509 1.00 92.56 85 LEU A N 1
ATOM 643 C CA . LEU A 1 85 ? -7.155 3.765 -0.602 1.00 92.56 85 LEU A CA 1
ATOM 644 C C . LEU A 1 85 ? -7.695 2.478 0.033 1.00 92.56 85 LEU A C 1
ATOM 646 O O . LEU A 1 85 ? -8.376 2.528 1.064 1.00 92.56 85 LEU A O 1
ATOM 650 N N . ASN A 1 86 ? -7.351 1.332 -0.553 1.00 92.94 86 ASN A N 1
ATOM 651 C CA . ASN A 1 86 ? -7.567 0.028 0.067 1.00 92.94 86 ASN A CA 1
ATOM 652 C C . ASN A 1 86 ? -6.325 -0.399 0.873 1.00 92.94 86 ASN A C 1
ATOM 654 O O . ASN A 1 86 ? -5.197 -0.336 0.381 1.00 92.94 86 ASN A O 1
ATOM 658 N N . LEU A 1 87 ? -6.548 -0.867 2.099 1.00 95.50 87 LEU A N 1
ATOM 659 C CA . LEU A 1 87 ? -5.611 -1.682 2.863 1.00 95.50 87 LEU A CA 1
ATOM 660 C C . LEU A 1 87 ? -5.998 -3.146 2.663 1.00 95.50 87 LEU A C 1
ATOM 662 O O . LEU A 1 87 ? -7.054 -3.582 3.123 1.00 95.50 87 LEU A O 1
ATOM 666 N N . GLU A 1 88 ? -5.139 -3.902 2.003 1.00 95.81 88 GLU A N 1
ATOM 667 C CA . GLU A 1 88 ? -5.213 -5.351 1.982 1.00 95.81 88 GLU A CA 1
ATOM 668 C C . GLU A 1 88 ? -4.522 -5.916 3.226 1.00 95.81 88 GLU A C 1
ATOM 670 O O . GLU A 1 88 ? -3.352 -5.643 3.499 1.00 95.81 88 GLU A O 1
ATOM 675 N N . ILE A 1 89 ? -5.238 -6.750 3.968 1.00 97.75 89 ILE A N 1
ATOM 676 C CA . ILE A 1 89 ? -4.620 -7.651 4.936 1.00 97.75 89 ILE A CA 1
ATOM 677 C C . ILE A 1 89 ? -4.676 -9.057 4.367 1.00 97.75 89 ILE A C 1
ATOM 679 O O . ILE A 1 89 ? -5.731 -9.505 3.913 1.00 97.75 89 ILE A O 1
ATOM 683 N N . CYS A 1 90 ? -3.543 -9.751 4.374 1.00 97.31 90 CYS A N 1
ATOM 684 C CA . CYS A 1 90 ? -3.454 -11.082 3.791 1.00 97.31 90 CYS A CA 1
ATOM 685 C C . CYS A 1 90 ? -2.729 -12.078 4.699 1.00 97.31 90 CYS A C 1
ATOM 687 O O . CYS A 1 90 ? -2.025 -11.721 5.638 1.00 97.31 90 CYS A O 1
ATOM 689 N N . THR A 1 91 ? -2.908 -13.361 4.421 1.00 97.31 91 THR A N 1
ATOM 690 C CA . THR A 1 91 ? -2.063 -14.437 4.926 1.00 97.31 91 THR A CA 1
ATOM 691 C C . THR A 1 91 ? -1.492 -15.161 3.724 1.00 97.31 91 THR A C 1
ATOM 693 O O . THR A 1 91 ? -2.214 -15.446 2.771 1.00 97.31 91 THR A O 1
ATOM 696 N N . VAL A 1 92 ? -0.207 -15.492 3.783 1.00 95.81 92 VAL A N 1
ATOM 697 C CA . VAL A 1 92 ? 0.522 -16.169 2.705 1.00 95.81 92 VAL A CA 1
ATOM 698 C C . VAL A 1 92 ? 1.229 -17.413 3.243 1.00 95.81 92 VAL A C 1
ATOM 700 O O . VAL A 1 92 ? 1.610 -17.457 4.418 1.00 95.81 92 VAL A O 1
ATOM 703 N N . ASP A 1 93 ? 1.452 -18.420 2.397 1.00 94.31 93 ASP A N 1
ATOM 704 C CA . ASP A 1 93 ? 2.388 -19.500 2.715 1.00 94.31 93 ASP A CA 1
ATOM 705 C C . ASP A 1 93 ? 3.824 -18.957 2.724 1.00 94.31 93 ASP A C 1
ATOM 707 O O . ASP A 1 93 ? 4.386 -18.589 1.692 1.00 94.31 93 ASP A O 1
ATOM 711 N N . ARG A 1 94 ? 4.445 -18.929 3.908 1.00 92.69 94 ARG A N 1
ATOM 712 C CA . ARG A 1 94 ? 5.800 -18.388 4.095 1.00 92.69 94 ARG A CA 1
ATOM 713 C C . ARG A 1 94 ? 6.903 -19.220 3.435 1.00 92.69 94 ARG A C 1
ATOM 715 O O . ARG A 1 94 ? 8.046 -18.771 3.385 1.00 92.69 94 ARG A O 1
ATOM 722 N N . ARG A 1 95 ? 6.590 -20.422 2.938 1.00 91.50 95 ARG A N 1
ATOM 723 C CA . ARG A 1 95 ? 7.514 -21.210 2.105 1.00 91.50 95 ARG A CA 1
ATOM 724 C C . ARG A 1 95 ? 7.649 -20.628 0.702 1.00 91.50 95 ARG A C 1
ATOM 726 O O . ARG A 1 95 ? 8.726 -20.732 0.124 1.00 91.50 95 ARG A O 1
ATOM 733 N N . ASP A 1 96 ? 6.583 -20.002 0.212 1.00 87.81 96 ASP A N 1
ATOM 734 C CA . ASP A 1 96 ? 6.483 -19.481 -1.150 1.00 87.81 96 ASP A CA 1
ATOM 735 C C . ASP A 1 96 ? 6.605 -17.949 -1.192 1.00 87.81 96 ASP A C 1
ATOM 737 O O . ASP A 1 96 ? 6.956 -17.387 -2.226 1.00 87.81 96 ASP A O 1
ATOM 741 N N . ASN A 1 97 ? 6.352 -17.265 -0.069 1.00 90.81 97 ASN A N 1
ATOM 742 C CA . ASN A 1 97 ? 6.388 -15.809 0.018 1.00 90.81 97 ASN A CA 1
ATOM 743 C C . ASN A 1 97 ? 7.018 -15.318 1.333 1.00 90.81 97 ASN A C 1
ATOM 745 O O . ASN A 1 97 ? 6.483 -15.528 2.424 1.00 90.81 97 ASN A O 1
ATOM 749 N N . THR A 1 98 ? 8.160 -14.637 1.230 1.00 92.62 98 THR A N 1
ATOM 750 C CA . THR A 1 98 ? 8.892 -14.104 2.390 1.00 92.62 98 THR A CA 1
ATOM 751 C C . THR A 1 98 ? 8.568 -12.652 2.714 1.00 92.62 98 THR A C 1
ATOM 753 O O . THR A 1 98 ? 9.011 -12.168 3.751 1.00 92.62 98 THR A O 1
ATOM 756 N N . LEU A 1 99 ? 7.839 -11.955 1.845 1.00 95.69 99 LEU A N 1
ATOM 757 C CA . LEU A 1 99 ? 7.536 -10.540 2.010 1.00 95.69 99 LEU A CA 1
ATOM 758 C C . LEU A 1 99 ? 6.460 -10.349 3.082 1.00 95.69 99 LEU A C 1
ATOM 760 O O . LEU A 1 99 ? 5.572 -11.185 3.256 1.00 95.69 99 LEU A O 1
ATOM 764 N N . ASP A 1 100 ? 6.565 -9.241 3.800 1.00 97.06 100 ASP A N 1
ATOM 765 C CA . ASP A 1 100 ? 5.619 -8.804 4.820 1.00 97.06 100 ASP A CA 1
ATOM 766 C C . ASP A 1 100 ? 4.677 -7.724 4.289 1.00 97.06 100 ASP A C 1
ATOM 768 O O . ASP A 1 100 ? 3.515 -7.707 4.687 1.00 97.06 100 ASP A O 1
ATOM 772 N N . ASP A 1 101 ? 5.152 -6.866 3.376 1.00 97.75 101 ASP A N 1
ATOM 773 C CA . ASP A 1 101 ? 4.384 -5.728 2.873 1.00 97.75 101 ASP A CA 1
ATOM 774 C C . ASP A 1 101 ? 4.559 -5.490 1.36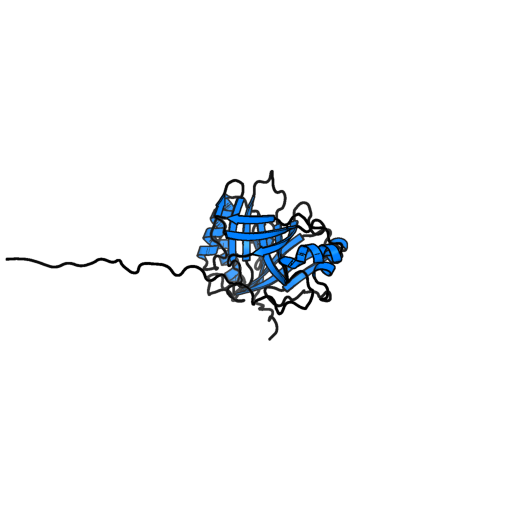8 1.00 97.75 101 ASP A C 1
ATOM 776 O O . ASP A 1 101 ? 5.652 -5.655 0.811 1.00 97.75 101 ASP A O 1
ATOM 780 N N . TRP A 1 102 ? 3.495 -4.986 0.738 1.00 97.00 102 TRP A N 1
ATOM 781 C CA . TRP A 1 102 ? 3.510 -4.509 -0.644 1.00 97.00 102 TRP A CA 1
ATOM 782 C C . TRP A 1 102 ? 2.919 -3.119 -0.757 1.00 97.00 102 TRP A C 1
ATOM 784 O O . TRP A 1 102 ? 1.932 -2.783 -0.101 1.00 97.00 102 TRP A O 1
ATOM 794 N N . LEU A 1 103 ? 3.506 -2.328 -1.647 1.00 97.38 103 LEU A N 1
ATOM 795 C CA . LEU A 1 103 ? 2.889 -1.115 -2.146 1.00 97.38 103 LEU A CA 1
ATOM 796 C C . LEU A 1 103 ? 2.614 -1.300 -3.631 1.00 97.38 103 LEU A C 1
ATOM 798 O O . LEU A 1 103 ? 3.540 -1.467 -4.429 1.00 97.38 103 LEU A O 1
ATOM 802 N N . THR A 1 104 ? 1.337 -1.273 -3.984 1.00 95.44 104 THR A N 1
ATOM 803 C CA . THR A 1 104 ? 0.888 -1.524 -5.346 1.00 95.44 104 THR A CA 1
ATOM 804 C C . THR A 1 104 ? 0.508 -0.214 -6.018 1.00 95.44 104 THR A C 1
ATOM 806 O O . THR A 1 104 ? -0.269 0.575 -5.478 1.00 95.44 104 THR A O 1
ATOM 809 N N . PHE A 1 105 ? 1.045 0.004 -7.214 1.00 94.31 105 PHE A N 1
ATOM 810 C CA . PHE A 1 105 ? 0.669 1.118 -8.076 1.00 94.31 105 PHE A CA 1
ATOM 811 C C . PHE A 1 105 ? -0.091 0.617 -9.291 1.00 94.31 105 PHE A C 1
ATOM 813 O O . PHE A 1 105 ? 0.281 -0.390 -9.898 1.00 94.31 105 PHE A O 1
ATOM 820 N N . GLU A 1 106 ? -1.101 1.376 -9.690 1.00 91.25 106 GLU A N 1
ATOM 821 C CA . GLU A 1 106 ? -1.743 1.177 -10.981 1.00 91.25 106 GLU A CA 1
ATOM 822 C C . GLU A 1 106 ? -0.771 1.642 -12.083 1.00 91.25 106 GLU A C 1
ATOM 824 O O . GLU A 1 106 ? -0.285 2.782 -12.020 1.00 91.25 106 GLU A O 1
ATOM 829 N N . PRO A 1 107 ? -0.441 0.813 -13.090 1.00 92.44 107 PRO A N 1
ATOM 830 C CA . PRO A 1 107 ? 0.331 1.276 -14.232 1.00 92.44 107 PRO A CA 1
ATOM 831 C C . PRO A 1 107 ? -0.517 2.216 -15.088 1.00 92.44 107 PRO A C 1
ATOM 833 O O . PRO A 1 107 ? -1.728 2.041 -15.213 1.00 92.44 107 PRO A O 1
ATOM 836 N N . ALA A 1 108 ? 0.124 3.189 -15.732 1.00 89.88 108 ALA A N 1
ATOM 837 C CA . ALA A 1 108 ? -0.597 4.144 -16.567 1.00 89.88 108 ALA A CA 1
ATOM 838 C C . ALA A 1 108 ? -1.239 3.499 -17.801 1.00 89.88 108 ALA A C 1
ATOM 840 O O . ALA A 1 108 ? -2.344 3.860 -18.195 1.00 89.88 108 ALA A O 1
ATOM 841 N N . ASN A 1 109 ? -0.546 2.530 -18.399 1.00 89.06 109 ASN A N 1
ATOM 842 C CA . ASN A 1 109 ? -1.041 1.750 -19.521 1.00 89.06 109 ASN A CA 1
ATOM 843 C C . ASN A 1 109 ? -0.419 0.352 -19.476 1.00 89.06 109 ASN A C 1
ATOM 845 O O . ASN A 1 109 ? 0.791 0.209 -19.628 1.00 89.06 109 ASN A O 1
ATOM 849 N N . LEU A 1 110 ? -1.239 -0.680 -19.269 1.00 89.75 110 LEU A N 1
ATOM 850 C CA . LEU A 1 110 ? -0.751 -2.057 -19.192 1.00 89.75 110 LEU A CA 1
ATOM 851 C C . LEU A 1 110 ? -0.229 -2.574 -20.544 1.00 89.75 110 LEU A C 1
ATOM 853 O O . LEU A 1 110 ? 0.756 -3.311 -20.564 1.00 89.75 110 LEU A O 1
ATOM 857 N N . ASP A 1 111 ? -0.849 -2.175 -21.657 1.00 89.06 111 ASP A N 1
ATOM 858 C CA . ASP A 1 111 ? -0.543 -2.702 -22.992 1.00 89.06 111 ASP A CA 1
ATOM 859 C C . ASP A 1 111 ? 0.855 -2.290 -23.467 1.00 89.06 111 ASP A C 1
ATOM 861 O O . ASP A 1 111 ? 1.552 -3.060 -24.134 1.00 89.06 111 ASP A O 1
ATOM 865 N N . SER A 1 112 ? 1.290 -1.077 -23.112 1.00 92.38 112 SER A N 1
ATOM 866 C CA . SER A 1 112 ? 2.623 -0.566 -23.452 1.00 92.38 112 SER A CA 1
ATOM 867 C C . SER A 1 112 ? 3.672 -0.821 -22.367 1.00 92.38 112 SER A C 1
ATOM 869 O O . SER A 1 112 ? 4.867 -0.790 -22.672 1.00 92.38 112 SER A O 1
ATOM 871 N N . LEU A 1 113 ? 3.257 -1.156 -21.136 1.00 94.56 113 LEU A N 1
ATOM 872 C CA . LEU A 1 113 ? 4.118 -1.187 -19.948 1.00 94.56 113 LEU A CA 1
ATOM 873 C C . LEU A 1 113 ? 5.418 -1.976 -20.143 1.00 94.56 113 LEU A C 1
ATOM 875 O O . LEU A 1 113 ? 6.487 -1.495 -19.779 1.00 94.56 113 LEU A O 1
ATOM 879 N N . ALA A 1 114 ? 5.359 -3.174 -20.733 1.00 94.81 114 ALA A N 1
ATOM 880 C CA . ALA A 1 114 ? 6.550 -4.009 -20.924 1.00 94.81 114 ALA A CA 1
ATOM 881 C C . ALA A 1 114 ? 7.589 -3.337 -21.840 1.00 94.81 114 ALA A C 1
ATOM 883 O O . ALA A 1 114 ? 8.794 -3.377 -21.582 1.00 94.81 114 ALA A O 1
ATOM 884 N N . ASN A 1 115 ? 7.121 -2.702 -22.917 1.00 95.44 115 ASN A N 1
ATOM 885 C CA . ASN A 1 115 ? 7.993 -1.980 -23.836 1.00 95.44 115 ASN A CA 1
ATOM 886 C C . ASN A 1 115 ? 8.540 -0.710 -23.188 1.00 95.44 115 ASN A C 1
ATOM 888 O O . ASN A 1 115 ? 9.718 -0.406 -23.372 1.00 95.44 115 ASN A O 1
ATOM 892 N N . ASP A 1 116 ? 7.722 -0.005 -22.413 1.00 95.81 116 ASP A N 1
ATOM 893 C CA . ASP A 1 116 ? 8.115 1.253 -21.789 1.00 95.81 116 ASP A CA 1
ATOM 894 C C . ASP A 1 116 ? 9.127 1.035 -20.652 1.00 95.81 116 ASP A C 1
ATOM 896 O O . ASP A 1 116 ? 10.141 1.732 -20.585 1.00 95.81 116 ASP A O 1
ATOM 900 N N . LEU A 1 117 ? 8.934 -0.001 -19.823 1.00 96.75 117 LEU A N 1
ATOM 901 C CA . LEU A 1 117 ? 9.915 -0.437 -18.821 1.00 96.75 117 LEU A CA 1
ATOM 902 C C . LEU A 1 117 ? 11.253 -0.787 -19.481 1.00 96.75 117 LEU A C 1
ATOM 904 O O . LEU A 1 117 ? 12.308 -0.333 -19.038 1.00 96.75 117 LEU A O 1
ATOM 908 N N . LYS A 1 118 ? 11.216 -1.531 -20.593 1.00 96.50 118 LYS A N 1
ATOM 909 C CA . LYS A 1 118 ? 12.414 -1.874 -21.368 1.00 96.50 118 LYS A CA 1
ATOM 910 C C . LYS A 1 118 ? 13.112 -0.640 -21.944 1.00 96.50 118 LYS A C 1
ATOM 912 O O . LYS A 1 118 ? 14.339 -0.591 -21.940 1.00 96.50 118 LYS A O 1
ATOM 917 N N . GLN A 1 119 ? 12.367 0.340 -22.455 1.00 95.88 119 GLN A N 1
ATOM 918 C CA . GLN A 1 119 ? 12.940 1.585 -22.982 1.00 95.88 119 GLN A CA 1
ATOM 919 C C . GLN A 1 119 ? 13.649 2.405 -21.897 1.00 95.88 119 GLN A C 1
ATOM 921 O O . GLN A 1 119 ? 14.629 3.081 -22.203 1.00 95.88 119 GLN A O 1
ATOM 926 N N . ARG A 1 120 ? 13.193 2.302 -20.643 1.00 95.44 120 ARG A N 1
ATOM 927 C CA . ARG A 1 120 ? 13.821 2.933 -19.472 1.00 95.44 120 ARG A CA 1
ATOM 928 C C . ARG A 1 120 ? 14.885 2.066 -18.795 1.00 95.44 120 ARG A C 1
ATOM 930 O O . ARG A 1 120 ? 15.400 2.455 -17.759 1.00 95.44 120 ARG A O 1
ATOM 937 N N . ASP A 1 121 ? 15.225 0.909 -19.369 1.00 96.44 121 ASP A N 1
ATOM 938 C CA . ASP A 1 121 ? 16.157 -0.069 -18.783 1.00 96.44 121 ASP A CA 1
ATOM 939 C C . ASP A 1 121 ? 15.750 -0.535 -17.366 1.00 96.44 121 ASP A C 1
ATOM 941 O O . ASP A 1 121 ? 16.578 -0.900 -16.528 1.00 96.44 121 ASP A O 1
ATOM 945 N N . ILE A 1 122 ? 14.441 -0.558 -17.091 1.00 97.50 122 ILE A N 1
ATOM 946 C CA . ILE A 1 122 ? 13.883 -1.053 -15.833 1.00 97.50 122 ILE A CA 1
ATOM 947 C C . ILE A 1 122 ? 13.593 -2.544 -15.986 1.00 97.50 122 ILE A C 1
ATOM 949 O O . ILE A 1 122 ? 12.744 -2.969 -16.773 1.00 97.50 122 ILE A O 1
ATOM 953 N N . LYS A 1 123 ? 14.300 -3.359 -15.200 1.00 97.44 123 LYS A N 1
ATOM 954 C CA . LYS A 1 123 ? 14.027 -4.796 -15.109 1.00 97.44 123 LYS A CA 1
ATOM 955 C C . LYS A 1 123 ? 12.708 -5.037 -14.392 1.00 97.44 123 LYS A C 1
ATOM 957 O O . LYS A 1 123 ? 12.423 -4.399 -13.382 1.00 97.44 123 LYS A O 1
ATOM 962 N N . HIS A 1 124 ? 11.967 -6.015 -14.886 1.00 97.75 124 HIS A N 1
ATOM 963 C CA . HIS A 1 124 ? 10.682 -6.404 -14.338 1.00 97.75 124 HIS A CA 1
ATOM 964 C C . HIS A 1 124 ? 10.516 -7.923 -14.380 1.00 97.75 124 HIS A C 1
ATOM 966 O O . HIS A 1 124 ? 11.143 -8.608 -15.198 1.00 97.75 124 HIS A O 1
ATOM 972 N N . ASP A 1 125 ? 9.658 -8.433 -13.508 1.00 96.38 125 ASP A N 1
ATOM 973 C CA . ASP A 1 125 ? 9.227 -9.827 -13.532 1.00 96.38 125 ASP A CA 1
ATOM 974 C C . ASP A 1 125 ? 8.280 -10.097 -14.712 1.00 96.38 125 ASP A C 1
ATOM 976 O O . ASP A 1 125 ? 7.759 -9.159 -15.330 1.00 96.38 125 ASP A O 1
ATOM 980 N N . PRO A 1 126 ? 8.033 -11.370 -15.068 1.00 94.94 126 PRO A N 1
ATOM 981 C CA . PRO A 1 126 ? 6.981 -11.710 -16.016 1.00 94.94 126 PRO A CA 1
ATOM 982 C C . PRO A 1 126 ? 5.633 -11.109 -15.605 1.00 94.94 126 PRO A C 1
ATOM 984 O O . PRO A 1 126 ? 5.316 -11.013 -14.422 1.00 94.94 126 PRO A O 1
ATOM 987 N N . PHE A 1 127 ? 4.836 -10.731 -16.602 1.00 94.69 127 PHE A N 1
ATOM 988 C CA . PHE A 1 127 ? 3.485 -10.230 -16.377 1.00 94.69 127 PHE A CA 1
ATOM 989 C C . PHE A 1 127 ? 2.618 -11.403 -15.930 1.00 94.69 127 PHE A C 1
ATOM 991 O O . PHE A 1 127 ? 2.378 -12.337 -16.696 1.00 94.69 127 PHE A O 1
ATOM 998 N N . ASP A 1 128 ? 2.195 -11.355 -14.676 1.00 91.31 128 ASP A N 1
ATOM 999 C CA . ASP A 1 128 ? 1.457 -12.419 -14.017 1.00 91.31 128 ASP A CA 1
ATOM 1000 C C . ASP A 1 128 ? -0.032 -12.077 -14.019 1.00 91.31 128 ASP A C 1
ATOM 1002 O O . ASP A 1 128 ? -0.500 -11.254 -13.228 1.00 91.31 128 ASP A O 1
ATOM 1006 N N . ALA A 1 129 ? -0.750 -12.651 -14.984 1.00 89.62 129 ALA A N 1
ATOM 1007 C CA . ALA A 1 129 ? -2.177 -12.438 -15.170 1.00 89.62 129 ALA A CA 1
ATOM 1008 C C . ALA A 1 129 ? -2.977 -13.495 -14.404 1.00 89.62 129 ALA A C 1
ATOM 1010 O O . ALA A 1 129 ? -2.861 -14.694 -14.667 1.00 89.62 129 ALA A O 1
ATOM 1011 N N . VAL A 1 130 ? -3.844 -13.039 -13.502 1.00 84.38 130 VAL A N 1
ATOM 1012 C CA . VAL A 1 130 ? -4.775 -13.900 -12.775 1.00 84.38 130 VAL A CA 1
ATOM 1013 C C . VAL A 1 130 ? -6.141 -13.846 -13.431 1.00 84.38 130 VAL A C 1
ATOM 1015 O O . VAL A 1 130 ? -6.751 -12.785 -13.563 1.00 84.38 130 VAL A O 1
ATOM 1018 N N . VAL A 1 131 ? -6.626 -15.023 -13.819 1.00 82.38 131 VAL A N 1
ATOM 1019 C CA . VAL A 1 131 ? -7.923 -15.232 -14.463 1.00 82.38 131 VAL A CA 1
ATOM 1020 C C . VAL A 1 131 ? -8.709 -16.246 -13.639 1.00 82.38 131 VAL A C 1
ATOM 1022 O O . VAL A 1 131 ? -8.219 -17.345 -13.377 1.00 82.38 131 VAL A O 1
ATOM 1025 N N . ILE A 1 132 ? -9.928 -15.894 -13.231 1.00 77.19 132 ILE A N 1
ATOM 1026 C CA . ILE A 1 132 ? -10.831 -16.777 -12.483 1.00 77.19 132 ILE A CA 1
ATOM 1027 C C . ILE A 1 132 ? -12.109 -16.947 -13.301 1.00 77.19 132 ILE A C 1
ATOM 1029 O O . ILE A 1 132 ? -12.766 -15.964 -13.624 1.00 77.19 132 ILE A O 1
ATOM 1033 N N . HIS A 1 133 ? -12.468 -18.192 -13.628 1.00 81.75 133 HIS A N 1
ATOM 1034 C CA . HIS A 1 133 ? -13.634 -18.515 -14.468 1.00 81.75 133 HIS A CA 1
ATOM 1035 C C . HIS A 1 133 ? -13.676 -17.705 -15.779 1.00 81.75 133 HIS A C 1
ATOM 1037 O O . HIS A 1 133 ? -14.695 -17.108 -16.102 1.00 81.75 133 HIS A O 1
ATOM 1043 N N . ASP A 1 134 ? -12.552 -17.647 -16.498 1.00 80.56 134 ASP A N 1
ATOM 1044 C CA . ASP A 1 134 ? -12.384 -16.879 -17.746 1.00 80.56 134 ASP A CA 1
ATOM 1045 C C . ASP A 1 134 ? -12.518 -15.349 -17.607 1.00 80.56 134 ASP A C 1
ATOM 1047 O O . ASP A 1 134 ? -12.457 -14.627 -18.602 1.00 80.56 134 ASP A O 1
ATOM 1051 N N . HIS A 1 135 ? -12.612 -14.829 -16.380 1.00 76.81 135 HIS A N 1
ATOM 1052 C CA . HIS A 1 135 ? -12.594 -13.397 -16.106 1.00 76.81 135 HIS A CA 1
ATOM 1053 C C . HIS A 1 135 ? -11.203 -12.952 -15.639 1.00 76.81 135 HIS A C 1
ATOM 1055 O O . HIS A 1 135 ? -10.722 -13.455 -14.616 1.00 76.81 135 HIS A O 1
ATOM 1061 N N . PRO A 1 136 ? -10.533 -12.024 -16.351 1.00 79.19 136 PRO A N 1
ATOM 1062 C CA . PRO A 1 136 ? -9.300 -11.430 -15.858 1.00 79.19 136 PRO A CA 1
ATOM 1063 C C . PRO A 1 136 ? -9.608 -10.645 -14.583 1.00 79.19 136 PRO A C 1
ATOM 1065 O O . PRO A 1 136 ? -10.531 -9.834 -14.547 1.00 79.19 136 PRO A O 1
ATOM 1068 N N . ILE A 1 137 ? -8.844 -10.910 -13.529 1.00 81.38 137 ILE A N 1
ATOM 1069 C CA . ILE A 1 137 ? -8.990 -10.242 -12.235 1.00 81.38 137 ILE A CA 1
ATOM 1070 C C . ILE A 1 137 ? -7.954 -9.134 -12.125 1.00 81.38 137 ILE A C 1
ATOM 1072 O O . ILE A 1 137 ? -8.304 -7.981 -11.872 1.00 81.38 137 ILE A O 1
ATOM 1076 N N . TYR A 1 138 ? -6.687 -9.470 -12.365 1.00 86.38 138 TYR A N 1
ATOM 1077 C CA . TYR A 1 138 ? -5.596 -8.508 -12.380 1.00 86.38 138 TYR A CA 1
ATOM 1078 C C . TYR A 1 138 ? -4.399 -9.007 -13.191 1.00 86.38 138 TYR A C 1
ATOM 1080 O O . TYR A 1 138 ? -4.244 -10.209 -13.414 1.00 86.38 138 TYR A O 1
ATOM 1088 N N . THR A 1 139 ? -3.525 -8.076 -13.570 1.00 91.12 139 THR A N 1
ATOM 1089 C CA . THR A 1 139 ? -2.175 -8.373 -14.064 1.00 91.12 139 THR A CA 1
ATOM 1090 C C . THR A 1 139 ? -1.159 -7.668 -13.187 1.00 91.12 139 THR A C 1
ATOM 1092 O O . THR A 1 139 ? -1.170 -6.441 -13.100 1.00 91.12 139 THR A O 1
ATOM 1095 N N . ARG A 1 140 ? -0.268 -8.443 -12.568 1.00 93.38 140 ARG A N 1
ATOM 1096 C CA . ARG A 1 140 ? 0.799 -7.961 -11.687 1.00 93.38 140 ARG A CA 1
ATOM 1097 C C . ARG A 1 140 ? 2.149 -8.000 -12.398 1.00 93.38 140 ARG A C 1
ATOM 1099 O O . ARG A 1 140 ? 2.454 -8.947 -13.120 1.00 93.38 140 ARG A O 1
ATOM 1106 N N . VAL A 1 141 ? 2.984 -7.005 -12.127 1.00 96.62 141 VAL A N 1
ATOM 1107 C CA . VAL A 1 141 ? 4.375 -6.918 -12.573 1.00 96.62 141 VAL A CA 1
ATOM 1108 C C . VAL A 1 141 ? 5.252 -6.501 -11.393 1.00 96.62 141 VAL A C 1
ATOM 1110 O O . VAL A 1 141 ? 5.111 -5.399 -10.860 1.00 96.62 141 VAL A O 1
ATOM 1113 N N . GLY A 1 142 ? 6.158 -7.385 -10.976 1.00 96.44 142 GLY A N 1
ATOM 1114 C CA . GLY A 1 142 ? 7.168 -7.074 -9.964 1.00 96.44 142 GLY A CA 1
ATOM 1115 C C . GLY A 1 142 ? 8.291 -6.211 -10.539 1.00 96.44 142 GLY A C 1
ATOM 1116 O O . GLY A 1 142 ? 8.665 -6.361 -11.706 1.00 96.44 142 GLY A O 1
ATOM 1117 N N . ILE A 1 143 ? 8.834 -5.307 -9.720 1.00 97.94 143 ILE A N 1
ATOM 1118 C CA . ILE A 1 143 ? 10.008 -4.490 -10.047 1.00 97.94 143 ILE A CA 1
ATOM 1119 C C . ILE A 1 143 ? 11.138 -4.905 -9.092 1.00 97.94 143 ILE A C 1
ATOM 1121 O O . ILE A 1 143 ? 11.245 -4.335 -8.009 1.00 97.94 143 ILE A O 1
ATOM 1125 N N . PRO A 1 144 ? 12.013 -5.866 -9.456 1.00 97.06 144 PRO A N 1
ATOM 1126 C CA . PRO A 1 144 ? 12.988 -6.450 -8.523 1.00 97.06 144 PRO A CA 1
ATOM 1127 C C . PRO A 1 144 ? 13.963 -5.452 -7.883 1.00 97.06 144 PRO A C 1
ATOM 1129 O O . PRO A 1 144 ? 14.515 -5.706 -6.818 1.00 97.06 144 PRO A O 1
ATOM 1132 N N . ALA A 1 145 ? 14.207 -4.308 -8.530 1.00 97.44 145 ALA A N 1
ATOM 1133 C CA . ALA A 1 145 ? 15.037 -3.242 -7.965 1.00 97.44 145 ALA A CA 1
ATOM 1134 C C . ALA A 1 145 ? 14.328 -2.434 -6.857 1.00 97.44 145 ALA A C 1
ATOM 1136 O O . ALA A 1 145 ? 14.979 -1.672 -6.146 1.00 97.44 145 ALA A O 1
ATOM 1137 N N . LEU A 1 146 ? 13.012 -2.600 -6.722 1.00 98.12 146 LEU A N 1
ATOM 1138 C CA . LEU A 1 146 ? 12.159 -2.060 -5.667 1.00 98.12 146 LEU A CA 1
ATOM 1139 C C . LEU A 1 146 ? 11.598 -3.202 -4.803 1.00 98.12 146 LEU A C 1
ATOM 1141 O O . LEU A 1 146 ? 10.466 -3.140 -4.330 1.00 98.12 146 LEU A O 1
ATOM 1145 N N . GLU A 1 147 ? 12.391 -4.252 -4.606 1.00 97.44 147 GLU A N 1
ATOM 1146 C CA . GLU A 1 147 ? 12.089 -5.364 -3.716 1.00 97.44 147 GLU A CA 1
ATOM 1147 C C . GLU A 1 147 ? 13.291 -5.658 -2.817 1.00 97.44 147 GLU A C 1
ATOM 1149 O O . GLU A 1 147 ? 14.454 -5.590 -3.222 1.00 97.44 147 GLU A O 1
ATOM 1154 N N . ASN A 1 148 ? 13.006 -6.003 -1.568 1.00 95.75 148 ASN A N 1
ATOM 1155 C CA . ASN A 1 148 ? 13.969 -6.587 -0.653 1.00 95.75 148 ASN A CA 1
ATOM 1156 C C . ASN A 1 148 ? 13.344 -7.788 0.068 1.00 95.75 148 ASN A C 1
ATOM 1158 O O . ASN A 1 148 ? 12.296 -8.287 -0.312 1.00 95.75 148 ASN A O 1
ATOM 1162 N N . ARG A 1 149 ? 13.996 -8.284 1.123 1.00 93.06 149 ARG A N 1
ATOM 1163 C CA . ARG A 1 149 ? 13.555 -9.509 1.809 1.00 93.06 149 ARG A CA 1
ATOM 1164 C C . ARG A 1 149 ? 12.179 -9.410 2.473 1.00 93.06 149 ARG A C 1
ATOM 1166 O O . ARG A 1 149 ? 11.594 -10.459 2.714 1.00 93.06 149 ARG A O 1
ATOM 1173 N N . SER A 1 150 ? 11.714 -8.207 2.809 1.00 95.25 150 SER A N 1
ATOM 1174 C CA . SER A 1 150 ? 10.467 -7.978 3.550 1.00 95.25 150 SER A CA 1
ATOM 1175 C C . SER A 1 150 ? 9.449 -7.133 2.792 1.00 95.25 150 SER A C 1
ATOM 1177 O O . SER A 1 150 ? 8.273 -7.167 3.125 1.00 95.25 150 SER A O 1
ATOM 1179 N N . THR A 1 151 ? 9.868 -6.340 1.810 1.00 97.81 151 THR A N 1
ATOM 1180 C CA . THR A 1 151 ? 8.995 -5.338 1.194 1.00 97.81 151 THR A CA 1
ATOM 1181 C C . THR A 1 151 ? 9.205 -5.282 -0.307 1.00 97.81 151 THR A C 1
ATOM 1183 O O . THR A 1 151 ? 10.349 -5.284 -0.762 1.00 97.81 151 THR A O 1
ATOM 1186 N N . ALA A 1 152 ? 8.110 -5.154 -1.054 1.00 97.88 152 ALA A N 1
ATOM 1187 C CA . ALA A 1 152 ? 8.145 -4.926 -2.491 1.00 97.88 152 ALA A CA 1
ATOM 1188 C C . ALA A 1 152 ? 7.245 -3.762 -2.915 1.00 97.88 152 ALA A C 1
ATOM 1190 O O . ALA A 1 152 ? 6.219 -3.468 -2.299 1.00 97.88 152 ALA A O 1
ATOM 1191 N N . LEU A 1 153 ? 7.629 -3.119 -4.011 1.00 97.69 153 LEU A N 1
ATOM 1192 C CA . LEU A 1 153 ? 6.802 -2.179 -4.746 1.00 97.69 153 LEU A CA 1
ATOM 1193 C C . LEU A 1 153 ? 6.519 -2.790 -6.121 1.00 97.69 153 LEU A C 1
ATOM 1195 O O . LEU A 1 153 ? 7.440 -3.168 -6.847 1.00 97.69 153 LEU A O 1
ATOM 1199 N N . GLN A 1 154 ? 5.241 -2.923 -6.456 1.00 96.38 154 GLN A N 1
ATOM 1200 C CA . GLN A 1 154 ? 4.789 -3.633 -7.650 1.00 96.38 154 GLN A CA 1
ATOM 1201 C C . GLN A 1 154 ? 3.797 -2.801 -8.453 1.00 96.38 154 GLN A C 1
ATOM 1203 O O . GLN A 1 154 ? 3.168 -1.876 -7.935 1.00 96.38 154 GLN A O 1
ATOM 1208 N N . LEU A 1 155 ? 3.646 -3.160 -9.724 1.00 96.00 155 LEU A N 1
ATOM 1209 C CA . LEU A 1 155 ? 2.618 -2.612 -10.595 1.00 96.00 155 LEU A CA 1
ATOM 1210 C C . LEU A 1 155 ? 1.500 -3.636 -10.728 1.00 96.00 155 LEU A C 1
ATOM 1212 O O . LEU A 1 155 ? 1.768 -4.821 -10.923 1.00 96.00 155 LEU A O 1
ATOM 1216 N N . CYS A 1 156 ? 0.253 -3.203 -10.630 1.00 92.12 156 CYS A N 1
ATOM 1217 C CA . CYS A 1 156 ? -0.892 -4.077 -10.822 1.00 92.12 156 CYS A CA 1
ATOM 1218 C C . CYS A 1 156 ? -1.987 -3.309 -11.539 1.00 92.12 156 CYS A C 1
ATOM 1220 O O . CYS A 1 156 ? -2.312 -2.217 -11.104 1.00 92.12 156 CYS A O 1
ATOM 1222 N N . ARG A 1 157 ? -2.537 -3.864 -12.620 1.00 88.06 157 ARG A N 1
ATOM 1223 C CA . ARG A 1 157 ? -3.796 -3.389 -13.207 1.00 88.06 157 ARG A CA 1
ATOM 1224 C C . ARG A 1 157 ? -4.900 -4.312 -12.725 1.00 88.06 157 ARG A C 1
ATOM 1226 O O . ARG A 1 157 ? -4.818 -5.520 -12.953 1.00 88.06 157 ARG A O 1
ATOM 1233 N N . THR A 1 158 ? -5.933 -3.751 -12.118 1.00 78.12 158 THR A N 1
ATOM 1234 C CA . THR A 1 158 ? -7.124 -4.489 -11.684 1.00 78.12 158 THR A CA 1
ATOM 1235 C C . THR A 1 158 ? -8.263 -4.332 -12.700 1.00 78.12 158 THR A C 1
ATOM 1237 O O . THR A 1 158 ? -8.514 -3.251 -13.233 1.00 78.12 158 THR A O 1
ATOM 1240 N N . PHE A 1 159 ? -8.945 -5.434 -13.020 1.00 70.25 159 PHE A N 1
ATOM 1241 C CA . PHE A 1 159 ? -10.016 -5.480 -14.031 1.00 70.25 159 PHE A CA 1
ATOM 1242 C C . PHE A 1 159 ? -11.408 -5.700 -13.426 1.00 70.25 159 PHE A C 1
ATOM 1244 O O . PHE A 1 159 ? -12.418 -5.496 -14.096 1.00 70.25 159 PHE A O 1
ATOM 1251 N N . TYR A 1 160 ? -11.462 -6.065 -12.146 1.00 63.31 160 TYR A N 1
ATOM 1252 C CA . TYR A 1 160 ? -12.663 -6.038 -11.312 1.00 63.31 160 TYR A CA 1
ATOM 1253 C C . TYR A 1 160 ? -12.626 -4.777 -10.427 1.00 63.31 160 TYR A C 1
ATOM 1255 O O . TYR A 1 160 ? -11.523 -4.311 -10.140 1.00 63.31 160 TYR A O 1
ATOM 1263 N N . PRO A 1 161 ? -13.760 -4.187 -9.993 1.00 54.25 161 PRO A N 1
ATOM 1264 C CA . PRO A 1 161 ? -13.771 -2.957 -9.195 1.00 54.25 161 PRO A CA 1
ATOM 1265 C C . PRO A 1 161 ? -13.151 -3.144 -7.797 1.00 54.25 161 PRO A C 1
ATOM 1267 O O . PRO A 1 161 ? -13.844 -3.207 -6.791 1.00 54.25 161 PRO A O 1
ATOM 1270 N N . THR A 1 162 ? -11.824 -3.167 -7.722 1.00 52.19 162 THR A N 1
ATOM 1271 C CA . THR A 1 162 ? -11.055 -2.630 -6.588 1.00 52.19 162 THR A CA 1
ATOM 1272 C C . THR A 1 162 ? -11.009 -1.099 -6.649 1.00 52.19 162 THR A C 1
ATOM 1274 O O . THR A 1 162 ? -10.614 -0.447 -5.677 1.00 52.19 162 THR A O 1
ATOM 1277 N N . ARG A 1 163 ? -11.431 -0.539 -7.801 1.00 56.34 163 ARG A N 1
ATOM 1278 C CA . ARG A 1 163 ? -11.453 0.886 -8.119 1.00 56.34 163 ARG A CA 1
ATOM 1279 C C . ARG A 1 163 ? -12.094 1.687 -7.005 1.00 56.34 163 ARG A C 1
ATOM 1281 O O . ARG A 1 163 ? -13.105 1.317 -6.407 1.00 56.34 163 ARG A O 1
ATOM 1288 N N . THR A 1 164 ? -11.482 2.829 -6.753 1.00 55.03 164 THR A N 1
ATOM 1289 C CA . THR A 1 164 ? -11.870 3.736 -5.702 1.00 55.03 164 THR A CA 1
ATOM 1290 C C . THR A 1 164 ? -13.293 4.260 -5.905 1.00 55.03 164 THR A C 1
ATOM 1292 O O . THR A 1 164 ? -13.531 5.147 -6.716 1.00 55.03 164 THR A O 1
ATOM 1295 N N . THR A 1 165 ? -14.268 3.733 -5.154 1.00 51.00 165 THR A N 1
ATOM 1296 C CA . THR A 1 165 ? -15.612 4.316 -5.027 1.00 51.00 165 THR A CA 1
ATOM 1297 C C . THR A 1 165 ? -15.516 5.662 -4.295 1.00 51.00 165 THR A C 1
ATOM 1299 O O . THR A 1 165 ? -15.772 5.758 -3.096 1.00 51.00 165 THR A O 1
ATOM 1302 N N . GLY A 1 166 ? -15.057 6.691 -5.005 1.00 62.16 166 GLY A N 1
ATOM 1303 C CA . GLY A 1 166 ? -14.909 8.058 -4.516 1.00 62.16 166 GLY A CA 1
ATOM 1304 C C . GLY A 1 166 ? -13.725 8.289 -3.557 1.00 62.16 166 GLY A C 1
ATOM 1305 O O . GLY A 1 166 ? -13.216 7.351 -2.933 1.00 62.16 166 GLY A O 1
ATOM 1306 N N . PRO A 1 167 ? -13.270 9.552 -3.430 1.00 69.75 167 PRO A N 1
ATOM 1307 C CA . PRO A 1 167 ? -12.128 9.910 -2.589 1.00 69.75 167 PRO A CA 1
ATOM 1308 C C . PRO A 1 167 ? -12.431 9.843 -1.082 1.00 69.75 167 PRO A C 1
ATOM 1310 O O . PRO A 1 167 ? -11.516 9.721 -0.274 1.00 69.75 167 PRO A O 1
ATOM 1313 N N . VAL A 1 168 ? -13.709 9.895 -0.695 1.00 78.81 168 VAL A N 1
ATOM 1314 C CA . VAL A 1 168 ? -14.145 9.979 0.705 1.00 78.81 168 VAL A CA 1
ATOM 1315 C C . VAL A 1 168 ? -14.896 8.712 1.107 1.00 78.81 168 VAL A C 1
ATOM 1317 O O . VAL A 1 168 ? -15.770 8.236 0.385 1.00 78.81 168 VAL A O 1
ATOM 1320 N N . ALA A 1 169 ? -14.555 8.175 2.274 1.00 83.00 169 ALA A N 1
ATOM 1321 C CA . ALA A 1 169 ? -15.224 7.048 2.898 1.00 83.00 169 ALA A CA 1
ATOM 1322 C C . ALA A 1 169 ? -16.665 7.424 3.280 1.00 83.00 169 ALA A C 1
ATOM 1324 O O . ALA A 1 169 ? -16.898 8.536 3.767 1.00 83.00 169 ALA A O 1
ATOM 1325 N N . PRO A 1 170 ? -17.628 6.501 3.130 1.00 85.88 170 PRO A N 1
ATOM 1326 C CA . PRO A 1 170 ? -18.938 6.635 3.755 1.00 85.88 170 PRO A CA 1
ATOM 1327 C C . PRO A 1 170 ? -18.835 6.812 5.277 1.00 85.88 170 PRO A C 1
ATOM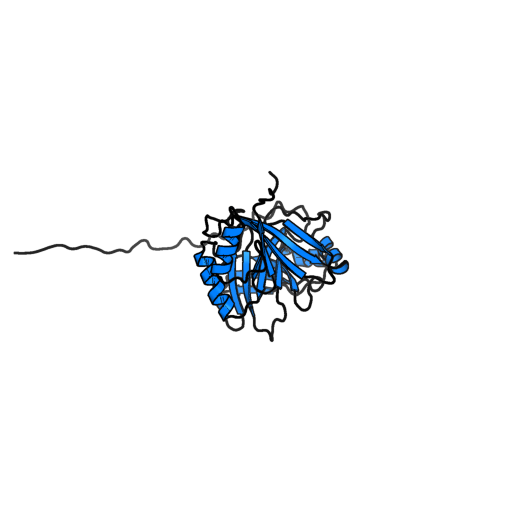 1329 O O . PRO A 1 170 ? -17.812 6.494 5.891 1.00 85.88 170 PRO A O 1
ATOM 1332 N N . GLU A 1 171 ? -19.919 7.287 5.894 1.00 91.31 171 GLU A N 1
ATOM 1333 C CA . GLU A 1 171 ? -20.016 7.397 7.352 1.00 91.31 171 GLU A CA 1
ATOM 1334 C C . GLU A 1 171 ? -19.723 6.045 8.024 1.00 91.31 171 GLU A C 1
ATOM 1336 O O . GLU A 1 171 ? -20.259 5.008 7.635 1.00 91.31 171 GLU A O 1
ATOM 1341 N N . ASN A 1 172 ? -18.845 6.066 9.024 1.00 94.88 172 ASN A N 1
ATOM 1342 C CA . ASN A 1 172 ? -18.379 4.893 9.757 1.00 94.88 172 ASN A CA 1
ATOM 1343 C C . ASN A 1 172 ? -18.121 5.271 11.218 1.00 94.88 172 ASN A C 1
ATOM 1345 O O . ASN A 1 172 ? -17.871 6.435 11.539 1.00 94.88 172 ASN A O 1
ATOM 1349 N N . SER A 1 173 ? -18.150 4.289 12.117 1.00 96.50 173 SER A N 1
ATOM 1350 C CA . SER A 1 173 ? -18.038 4.522 13.560 1.00 96.50 173 SER A CA 1
ATOM 1351 C C . SER A 1 173 ? -16.670 5.062 13.987 1.00 96.50 173 SER A C 1
ATOM 1353 O O . SER A 1 173 ? -16.564 5.683 15.045 1.00 96.50 173 SER A O 1
ATOM 1355 N N . ALA A 1 174 ? -15.632 4.844 13.172 1.00 94.75 174 ALA A N 1
ATOM 1356 C CA . ALA A 1 174 ? -14.299 5.396 13.394 1.00 94.75 174 ALA A CA 1
ATOM 1357 C C . ALA A 1 174 ? -14.182 6.863 12.934 1.00 94.75 174 ALA A C 1
ATOM 1359 O O . ALA A 1 174 ? -13.178 7.511 13.220 1.00 94.75 174 ALA A O 1
ATOM 1360 N N . GLY A 1 175 ? -15.178 7.406 12.224 1.00 95.38 175 GLY A N 1
ATOM 1361 C CA . GLY A 1 175 ? -15.149 8.765 11.677 1.00 95.38 175 GLY A CA 1
ATOM 1362 C C . GLY A 1 175 ? -14.042 8.991 10.642 1.00 95.38 175 GLY A C 1
ATOM 1363 O O . GLY A 1 175 ? -13.628 10.135 10.444 1.00 95.38 175 GLY A O 1
ATOM 1364 N N . ILE A 1 176 ? -13.524 7.923 10.026 1.00 95.38 176 ILE A N 1
ATOM 1365 C CA . ILE A 1 176 ? -12.456 7.970 9.019 1.00 95.38 176 ILE A CA 1
ATOM 1366 C C . ILE A 1 176 ? -13.015 8.531 7.716 1.00 95.38 176 ILE A C 1
ATOM 1368 O O . ILE A 1 176 ? -14.107 8.154 7.302 1.00 95.38 176 ILE A O 1
ATOM 1372 N N . LYS A 1 177 ? -12.254 9.408 7.060 1.00 93.44 177 LYS A N 1
ATOM 1373 C CA . LYS A 1 177 ? -12.650 10.060 5.805 1.00 93.44 177 LYS A CA 1
ATOM 1374 C C . LYS A 1 177 ? -11.831 9.584 4.625 1.00 93.44 177 LYS A C 1
ATOM 1376 O O . LYS A 1 177 ? -12.394 9.101 3.657 1.00 93.44 177 LYS A O 1
ATOM 1381 N N . GLN A 1 178 ? -10.516 9.732 4.680 1.00 92.88 178 GLN A N 1
ATOM 1382 C CA . GLN A 1 178 ? -9.636 9.360 3.573 1.00 92.88 178 GLN A CA 1
ATOM 1383 C C . GLN A 1 178 ? -8.203 9.164 4.046 1.00 92.88 178 GLN A C 1
ATOM 1385 O O . GLN A 1 178 ? -7.823 9.681 5.103 1.00 92.88 178 GLN A O 1
ATOM 1390 N N . VAL A 1 179 ? -7.396 8.488 3.237 1.00 94.69 179 VAL A N 1
ATOM 1391 C CA . VAL A 1 179 ? -5.946 8.460 3.386 1.00 94.69 179 VAL A CA 1
ATOM 1392 C C . VAL A 1 179 ? -5.371 9.757 2.823 1.00 94.69 179 VAL A C 1
ATOM 1394 O O . VAL A 1 179 ? -5.615 10.121 1.673 1.00 94.69 179 VAL A O 1
ATOM 1397 N N . SER A 1 180 ? -4.609 10.469 3.648 1.00 93.69 180 SER A N 1
ATOM 1398 C CA . SER A 1 180 ? -3.910 11.691 3.244 1.00 93.69 180 SER A CA 1
ATOM 1399 C C . SER A 1 180 ? -2.566 11.354 2.599 1.00 93.69 180 SER A C 1
ATOM 1401 O O . SER A 1 180 ? -2.239 11.899 1.551 1.00 93.69 180 SER A O 1
ATOM 1403 N N . SER A 1 181 ? -1.810 10.421 3.192 1.00 96.00 181 SER A N 1
ATOM 1404 C CA . SER A 1 181 ? -0.506 10.004 2.672 1.00 96.00 181 SER A CA 1
ATOM 1405 C C . SER A 1 181 ? -0.233 8.518 2.881 1.00 96.00 181 SER A C 1
ATOM 1407 O O . SER A 1 181 ? -0.620 7.940 3.899 1.00 96.00 181 SER A O 1
ATOM 1409 N N . VAL A 1 182 ? 0.511 7.919 1.955 1.00 97.69 182 VAL A N 1
ATOM 1410 C CA . VAL A 1 182 ? 1.249 6.672 2.185 1.00 97.69 182 VAL A CA 1
ATOM 1411 C C . VAL A 1 182 ? 2.709 7.026 2.427 1.00 97.69 182 VAL A C 1
ATOM 1413 O O . VAL A 1 182 ? 3.295 7.821 1.694 1.00 97.69 182 VAL A O 1
ATOM 1416 N N . ASN A 1 183 ? 3.299 6.466 3.479 1.00 97.94 183 ASN A N 1
ATOM 1417 C CA . ASN A 1 183 ? 4.637 6.825 3.929 1.00 97.94 183 ASN A CA 1
ATOM 1418 C C . ASN A 1 183 ? 5.614 5.700 3.587 1.00 97.94 183 ASN A C 1
ATOM 1420 O O . ASN A 1 183 ? 5.469 4.580 4.081 1.00 97.94 183 ASN A O 1
ATOM 1424 N N . ILE A 1 184 ? 6.639 6.002 2.794 1.00 98.12 184 ILE A N 1
ATOM 1425 C CA . ILE A 1 184 ? 7.679 5.041 2.422 1.00 98.12 184 ILE A CA 1
ATOM 1426 C C . ILE A 1 184 ? 9.077 5.574 2.718 1.00 98.12 184 ILE A C 1
ATOM 1428 O O . ILE A 1 184 ? 9.325 6.778 2.732 1.00 98.12 184 ILE A O 1
ATOM 1432 N N . GLY A 1 185 ? 10.009 4.656 2.946 1.00 98.19 185 GLY A N 1
ATOM 1433 C CA . GLY A 1 185 ? 11.435 4.947 2.996 1.00 98.19 185 GLY A CA 1
ATOM 1434 C C . GLY A 1 185 ? 12.150 4.290 1.826 1.00 98.19 185 GLY A C 1
ATOM 1435 O O . GLY A 1 185 ? 11.845 3.144 1.518 1.00 98.19 185 GLY A O 1
ATOM 1436 N N . MET A 1 186 ? 13.100 4.988 1.207 1.00 98.31 186 MET A N 1
ATOM 1437 C CA . MET A 1 186 ? 13.931 4.465 0.116 1.00 98.31 186 MET A CA 1
ATOM 1438 C C . MET A 1 186 ? 15.390 4.890 0.300 1.00 98.31 186 MET A C 1
ATOM 1440 O O . MET A 1 186 ? 15.674 5.976 0.819 1.00 98.31 186 MET A O 1
ATOM 1444 N N . ASN A 1 187 ? 16.321 4.057 -0.159 1.00 98.06 187 ASN A N 1
ATOM 1445 C CA . ASN A 1 187 ? 17.707 4.465 -0.376 1.00 98.06 187 ASN A CA 1
ATOM 1446 C C . ASN A 1 187 ? 17.872 5.159 -1.743 1.00 98.06 187 ASN A C 1
ATOM 1448 O O . ASN A 1 187 ? 16.938 5.262 -2.540 1.00 98.06 187 ASN A O 1
ATOM 1452 N N . ALA A 1 188 ? 19.078 5.655 -2.031 1.00 97.75 188 ALA A N 1
ATOM 1453 C CA . ALA A 1 188 ? 19.351 6.394 -3.265 1.00 97.75 188 ALA A CA 1
ATOM 1454 C C . ALA A 1 188 ? 19.167 5.558 -4.548 1.00 97.75 188 ALA A C 1
ATOM 1456 O O . ALA A 1 188 ? 18.799 6.114 -5.581 1.00 97.75 188 ALA A O 1
ATOM 1457 N N . VAL A 1 189 ? 19.412 4.243 -4.492 1.00 97.50 189 VAL A N 1
ATOM 1458 C CA . VAL A 1 189 ? 19.291 3.343 -5.651 1.00 97.50 189 VAL A CA 1
ATOM 1459 C C . VAL A 1 189 ? 17.820 3.102 -5.977 1.00 97.50 189 VAL A C 1
ATOM 1461 O O . VAL A 1 189 ? 17.403 3.310 -7.113 1.00 97.50 189 VAL A O 1
ATOM 1464 N N . GLU A 1 190 ? 17.024 2.742 -4.973 1.00 98.12 190 GLU A N 1
ATOM 1465 C CA . GLU A 1 190 ? 15.577 2.537 -5.111 1.00 98.12 190 GLU A CA 1
ATOM 1466 C C . GLU A 1 190 ? 14.888 3.828 -5.557 1.00 98.12 190 GLU A C 1
ATOM 1468 O O . GLU A 1 190 ? 14.077 3.819 -6.479 1.00 98.12 190 GLU A O 1
ATOM 1473 N N . ARG A 1 191 ? 15.280 4.969 -4.973 1.00 97.44 191 ARG A N 1
ATOM 1474 C CA . ARG A 1 191 ? 14.773 6.282 -5.378 1.00 97.44 191 ARG A CA 1
ATOM 1475 C C . ARG A 1 191 ? 15.068 6.583 -6.846 1.00 97.44 191 ARG A C 1
ATOM 1477 O O . ARG A 1 191 ? 14.196 7.106 -7.525 1.00 97.44 191 ARG A O 1
ATOM 1484 N N . ALA A 1 192 ? 16.261 6.259 -7.345 1.00 97.06 192 ALA A N 1
ATOM 1485 C CA . ALA A 1 192 ? 16.605 6.487 -8.747 1.00 97.06 192 ALA A CA 1
ATOM 1486 C C . ALA A 1 192 ? 15.729 5.656 -9.699 1.00 97.06 192 ALA A C 1
ATOM 1488 O O . ALA A 1 192 ? 15.280 6.182 -10.714 1.00 97.06 192 ALA A O 1
ATOM 1489 N N . VAL A 1 193 ? 15.441 4.396 -9.357 1.00 97.56 193 VAL A N 1
ATOM 1490 C CA . VAL A 1 193 ? 14.529 3.546 -10.141 1.00 97.56 193 VAL A CA 1
ATOM 1491 C C . VAL A 1 193 ? 13.093 4.062 -10.056 1.00 97.56 193 VAL A C 1
ATOM 1493 O O . VAL A 1 193 ? 12.422 4.174 -11.078 1.00 97.56 193 VAL A O 1
ATOM 1496 N N . PHE A 1 194 ? 12.623 4.442 -8.865 1.00 97.56 194 PHE A N 1
ATOM 1497 C CA . PHE A 1 194 ? 11.275 4.987 -8.698 1.00 97.56 194 PHE A CA 1
ATOM 1498 C C . PHE A 1 194 ? 11.088 6.312 -9.456 1.00 97.56 194 PHE A C 1
ATOM 1500 O O . PHE A 1 194 ? 10.050 6.515 -10.078 1.00 97.56 194 PHE A O 1
ATOM 1507 N N . SER A 1 195 ? 12.107 7.178 -9.502 1.00 96.12 195 SER A N 1
ATOM 1508 C CA . SER A 1 195 ? 12.093 8.383 -10.347 1.00 96.12 195 SER A CA 1
ATOM 1509 C C . SER A 1 195 ? 11.881 8.051 -11.825 1.00 96.12 195 SER A C 1
ATOM 1511 O O . SER A 1 195 ? 11.092 8.720 -12.482 1.00 96.12 195 SER A O 1
ATOM 1513 N N . GLN A 1 196 ? 12.522 6.998 -12.344 1.00 96.25 196 GLN A N 1
ATOM 1514 C CA . GLN A 1 196 ? 12.330 6.587 -13.739 1.00 96.25 196 GLN A CA 1
ATOM 1515 C C . GLN A 1 196 ? 10.910 6.081 -14.007 1.00 96.25 196 GLN A C 1
ATOM 1517 O O . GLN A 1 196 ? 10.427 6.214 -15.125 1.00 96.25 196 GLN A O 1
ATOM 1522 N N . LEU A 1 197 ? 10.212 5.526 -13.010 1.00 96.19 197 LEU A N 1
ATOM 1523 C CA . LEU A 1 197 ? 8.796 5.164 -13.147 1.00 96.19 197 LEU A CA 1
ATOM 1524 C C . LEU A 1 197 ? 7.883 6.400 -13.225 1.00 96.19 197 LEU A C 1
ATOM 1526 O O . LEU A 1 197 ? 6.846 6.345 -13.885 1.00 96.19 197 LEU A O 1
ATOM 1530 N N . LEU A 1 198 ? 8.269 7.503 -12.576 1.00 94.44 198 LEU A N 1
ATOM 1531 C CA . LEU A 1 198 ? 7.512 8.760 -12.544 1.00 94.44 198 LEU A CA 1
ATOM 1532 C C . LEU A 1 198 ? 7.704 9.624 -13.794 1.00 94.44 198 LEU A C 1
ATOM 1534 O O . LEU A 1 198 ? 6.822 10.421 -14.111 1.00 94.44 198 LEU A O 1
ATOM 1538 N N . GLU A 1 199 ? 8.832 9.494 -14.500 1.00 92.25 199 GLU A N 1
ATOM 1539 C CA . GLU A 1 199 ? 9.135 10.313 -15.681 1.00 92.25 199 GLU A CA 1
ATOM 1540 C C . GLU A 1 199 ? 7.969 10.323 -16.691 1.00 92.25 199 GLU A C 1
ATOM 1542 O O . GLU A 1 199 ? 7.441 9.256 -17.002 1.00 92.25 199 GLU A O 1
ATOM 1547 N N . PRO A 1 200 ? 7.575 11.490 -17.236 1.00 90.06 200 PRO A N 1
ATOM 1548 C CA . PRO A 1 200 ? 8.297 12.762 -17.183 1.00 90.06 200 PRO A CA 1
ATOM 1549 C C . PRO A 1 200 ? 7.959 13.639 -15.965 1.00 90.06 200 PRO A C 1
ATOM 1551 O O . PRO A 1 200 ? 8.363 14.798 -15.933 1.00 90.06 200 PRO A O 1
ATOM 1554 N N . ARG A 1 201 ? 7.213 13.137 -14.971 1.00 88.38 201 ARG A N 1
ATOM 1555 C CA . ARG A 1 201 ? 6.922 13.905 -13.754 1.00 88.38 201 ARG A CA 1
ATOM 1556 C C . ARG A 1 201 ? 8.215 14.128 -12.963 1.00 88.38 201 ARG A C 1
ATOM 1558 O O . ARG A 1 201 ? 8.918 13.174 -12.629 1.00 88.38 201 ARG A O 1
ATOM 1565 N N . ASP A 1 202 ? 8.499 15.385 -12.631 1.00 87.06 202 ASP A N 1
ATOM 1566 C CA . ASP A 1 202 ? 9.616 15.732 -11.753 1.00 87.06 202 ASP A CA 1
ATOM 1567 C C . ASP A 1 202 ? 9.413 15.148 -10.352 1.00 87.06 202 ASP A C 1
ATOM 1569 O O . ASP A 1 202 ? 8.298 15.097 -9.822 1.00 87.06 202 ASP A O 1
ATOM 1573 N N . TRP A 1 203 ? 10.515 14.767 -9.706 1.00 92.19 203 TRP A N 1
ATOM 1574 C CA . TRP A 1 203 ? 10.465 14.317 -8.322 1.00 92.19 203 TRP A CA 1
ATOM 1575 C C . TRP A 1 203 ? 10.017 15.449 -7.390 1.00 92.19 203 TRP A C 1
ATOM 1577 O O . TRP A 1 203 ? 10.711 16.457 -7.233 1.00 92.19 203 TRP A O 1
ATOM 1587 N N . GLN A 1 204 ? 8.918 15.226 -6.675 1.00 92.06 204 GLN A N 1
ATOM 1588 C CA . GLN A 1 204 ? 8.441 16.077 -5.584 1.00 92.06 204 GLN A CA 1
ATOM 1589 C C . GLN A 1 204 ? 8.373 15.267 -4.284 1.00 92.06 204 GLN A C 1
ATOM 1591 O O . GLN A 1 204 ? 8.483 14.045 -4.298 1.00 92.06 204 GLN A O 1
ATOM 1596 N N . ASN A 1 205 ? 8.265 15.931 -3.136 1.00 90.94 205 ASN A N 1
ATOM 1597 C CA . ASN A 1 205 ? 8.000 15.248 -1.872 1.00 90.94 205 ASN A CA 1
ATOM 1598 C C . ASN A 1 205 ? 7.118 16.143 -0.984 1.00 90.94 205 ASN A C 1
ATOM 1600 O O . ASN A 1 205 ? 7.607 17.193 -0.554 1.00 90.94 205 ASN A O 1
ATOM 1604 N N . PRO A 1 206 ? 5.854 15.767 -0.718 1.00 93.69 206 PRO A N 1
ATOM 1605 C CA . PRO A 1 206 ? 5.191 14.532 -1.158 1.00 93.69 206 PRO A CA 1
ATOM 1606 C C . PRO A 1 206 ? 4.985 14.466 -2.683 1.00 93.69 206 PRO A C 1
ATOM 1608 O O . PRO A 1 206 ? 4.952 15.493 -3.360 1.00 93.69 206 PRO A O 1
ATOM 1611 N N . ILE A 1 207 ? 4.872 13.252 -3.222 1.00 94.88 207 ILE A N 1
ATOM 1612 C CA . ILE A 1 207 ? 4.514 13.002 -4.624 1.00 94.88 207 ILE A CA 1
ATOM 1613 C C . ILE A 1 207 ? 2.993 12.956 -4.705 1.00 94.88 207 ILE A C 1
ATOM 1615 O O . ILE A 1 207 ? 2.363 12.097 -4.087 1.00 94.88 207 ILE A O 1
ATOM 1619 N N . ASN A 1 208 ? 2.409 13.877 -5.464 1.00 91.38 208 ASN A N 1
ATOM 1620 C CA . ASN A 1 208 ? 0.970 13.924 -5.682 1.00 91.38 208 ASN A CA 1
ATOM 1621 C C . ASN A 1 208 ? 0.616 13.205 -6.983 1.00 91.38 208 ASN A C 1
ATOM 1623 O O . ASN A 1 208 ? 1.255 13.416 -8.014 1.00 91.38 208 ASN A O 1
ATOM 1627 N N . PHE A 1 209 ? -0.421 12.380 -6.919 1.00 87.25 209 PHE A N 1
ATOM 1628 C CA . PHE A 1 209 ? -1.036 11.749 -8.078 1.00 87.25 209 PHE A CA 1
ATOM 1629 C C . PHE A 1 209 ? -2.370 12.435 -8.371 1.00 87.25 209 PHE A C 1
ATOM 1631 O O . PHE A 1 209 ? -2.915 13.147 -7.529 1.00 87.25 209 PHE A O 1
ATOM 1638 N N . GLU A 1 210 ? -2.910 12.209 -9.564 1.00 82.44 210 GLU A N 1
ATOM 1639 C CA . GLU A 1 210 ? -4.242 12.710 -9.932 1.00 82.44 210 GLU A CA 1
ATOM 1640 C C . GLU A 1 210 ? -5.360 12.025 -9.132 1.00 82.44 210 GLU A C 1
ATOM 1642 O O . GLU A 1 210 ? -6.451 12.571 -8.991 1.00 82.44 210 GLU A O 1
ATOM 1647 N N . GLN A 1 211 ? -5.089 10.828 -8.605 1.00 82.81 211 GLN A N 1
ATOM 1648 C CA . GLN A 1 211 ? -6.024 10.024 -7.826 1.00 82.81 211 GLN A CA 1
ATOM 1649 C C . GLN A 1 211 ? -5.323 9.410 -6.612 1.00 82.81 211 GLN A C 1
ATOM 1651 O O . GLN A 1 211 ? -4.115 9.178 -6.630 1.00 82.81 211 GLN A O 1
ATOM 1656 N N . GLY A 1 212 ? -6.101 9.089 -5.578 1.00 85.00 212 GLY A N 1
ATOM 1657 C CA . GLY A 1 212 ? -5.586 8.434 -4.376 1.00 85.00 212 GLY A CA 1
ATOM 1658 C C . GLY A 1 212 ? -4.805 9.373 -3.443 1.00 85.00 212 GLY A C 1
ATOM 1659 O O . GLY A 1 212 ? -4.850 10.595 -3.601 1.00 85.00 212 GLY A O 1
ATOM 1660 N N . PRO A 1 213 ? -4.149 8.819 -2.412 1.00 91.19 213 PRO A N 1
ATOM 1661 C CA . PRO A 1 213 ? -3.332 9.590 -1.482 1.00 91.19 213 PRO A CA 1
ATOM 1662 C C . PRO A 1 213 ? -2.007 10.023 -2.116 1.00 91.19 213 PRO A C 1
ATOM 1664 O O . PRO A 1 213 ? -1.512 9.401 -3.058 1.00 91.19 213 PRO A O 1
ATOM 1667 N N . CYS A 1 214 ? -1.378 11.050 -1.543 1.00 93.19 214 CYS A N 1
ATOM 1668 C CA . CYS A 1 214 ? -0.002 11.376 -1.898 1.00 93.19 214 CYS A CA 1
ATOM 1669 C C . CYS A 1 214 ? 0.972 10.317 -1.347 1.00 93.19 214 CYS A C 1
ATOM 1671 O O . CYS A 1 214 ? 0.666 9.575 -0.405 1.00 93.19 214 CYS A O 1
ATOM 1673 N N . LEU A 1 215 ? 2.173 10.252 -1.919 1.00 96.56 215 LEU A N 1
ATOM 1674 C CA . LEU A 1 215 ? 3.258 9.406 -1.430 1.00 96.56 215 LEU A CA 1
ATOM 1675 C C . LEU A 1 215 ? 4.338 10.270 -0.777 1.00 96.56 215 LEU A C 1
ATOM 1677 O O . LEU A 1 215 ? 5.031 11.040 -1.444 1.00 96.56 215 LEU A O 1
ATOM 1681 N N . SER A 1 216 ? 4.501 10.116 0.531 1.00 97.19 216 SER A N 1
ATOM 1682 C CA . SER A 1 216 ? 5.550 10.767 1.313 1.00 97.19 216 SER A CA 1
ATOM 1683 C C . SER A 1 216 ? 6.778 9.869 1.368 1.00 97.19 216 SER A C 1
ATOM 1685 O O . SER A 1 216 ? 6.715 8.752 1.886 1.00 97.19 216 SER A O 1
ATOM 1687 N N . VAL A 1 217 ? 7.909 10.359 0.860 1.00 97.44 217 VAL A N 1
ATOM 1688 C CA . VAL A 1 217 ? 9.149 9.579 0.755 1.00 97.44 217 VAL A CA 1
ATOM 1689 C C . VAL A 1 217 ? 10.203 10.117 1.719 1.00 97.44 217 VAL A C 1
ATOM 1691 O O . VAL A 1 217 ? 10.553 11.296 1.681 1.00 97.44 217 VAL A O 1
ATOM 1694 N N . SER A 1 218 ? 10.753 9.257 2.573 1.00 97.81 218 SER A N 1
ATOM 1695 C CA . SER A 1 218 ? 11.887 9.578 3.445 1.00 97.81 218 SER A CA 1
ATOM 1696 C C . SER A 1 218 ? 13.144 8.809 3.041 1.00 97.81 218 SER A C 1
ATOM 1698 O O . SER A 1 218 ? 13.071 7.750 2.420 1.00 97.81 218 SER A O 1
ATOM 1700 N N . GLU A 1 219 ? 14.315 9.284 3.464 1.00 97.56 219 GLU A N 1
ATOM 1701 C CA . GLU A 1 219 ? 15.534 8.477 3.361 1.00 97.56 219 GLU A CA 1
ATOM 1702 C C . GLU A 1 219 ? 15.456 7.254 4.288 1.00 97.56 219 GLU A C 1
ATOM 1704 O O . GLU A 1 219 ? 14.969 7.327 5.421 1.00 97.56 219 GLU A O 1
ATOM 1709 N N . ALA A 1 220 ? 15.934 6.113 3.799 1.00 97.62 220 ALA A N 1
ATOM 1710 C CA . ALA A 1 220 ? 16.068 4.877 4.558 1.00 97.62 220 ALA A CA 1
ATOM 1711 C C . ALA A 1 220 ? 17.249 4.046 4.034 1.00 97.62 220 ALA A C 1
ATOM 1713 O O . ALA A 1 220 ? 17.788 4.309 2.962 1.00 97.62 220 ALA A O 1
ATOM 1714 N N . ALA A 1 221 ? 17.657 3.025 4.792 1.00 97.44 221 ALA A N 1
ATOM 1715 C CA . ALA A 1 221 ? 18.720 2.111 4.365 1.00 97.44 221 ALA A CA 1
ATOM 1716 C C . ALA A 1 221 ? 18.302 1.227 3.171 1.00 97.44 221 ALA A C 1
ATOM 1718 O O . ALA A 1 221 ? 19.138 0.831 2.362 1.00 97.44 221 ALA A O 1
ATOM 1719 N N . GLN A 1 222 ? 17.010 0.927 3.075 1.00 97.19 222 GLN A N 1
ATOM 1720 C CA . GLN A 1 222 ? 16.376 0.129 2.029 1.00 97.19 222 GLN A CA 1
ATOM 1721 C C . GLN A 1 222 ? 14.884 0.463 1.981 1.00 97.19 222 GLN A C 1
ATOM 1723 O O . GLN A 1 222 ? 14.374 1.120 2.902 1.00 97.19 222 GLN A O 1
ATOM 1728 N N . LEU A 1 223 ? 14.203 -0.054 0.963 1.00 98.12 223 LEU A N 1
ATOM 1729 C CA . LEU A 1 223 ? 12.775 0.109 0.776 1.00 98.12 223 LEU A CA 1
ATOM 1730 C C . LEU A 1 223 ? 12.028 -0.364 2.023 1.00 98.12 223 LEU A C 1
ATOM 1732 O O . LEU A 1 223 ? 12.243 -1.466 2.530 1.00 98.12 223 LEU A O 1
ATOM 1736 N N . LYS A 1 224 ? 11.132 0.474 2.520 1.00 97.44 224 LYS A N 1
ATOM 1737 C CA . LYS A 1 224 ? 10.189 0.105 3.570 1.00 97.44 224 LYS A CA 1
ATOM 1738 C C . LYS A 1 224 ? 8.888 0.845 3.358 1.00 97.44 224 LYS A C 1
ATOM 1740 O O . LYS A 1 224 ? 8.895 2.011 2.956 1.00 97.44 224 LYS A O 1
ATOM 1745 N N . ILE A 1 225 ? 7.792 0.199 3.712 1.00 98.06 225 ILE A N 1
ATOM 1746 C CA . ILE A 1 225 ? 6.500 0.857 3.801 1.00 98.06 225 ILE A CA 1
ATOM 1747 C C . ILE A 1 225 ? 6.256 1.114 5.282 1.00 98.06 225 ILE A C 1
ATOM 1749 O O . ILE A 1 225 ? 6.227 0.194 6.088 1.00 98.06 225 ILE A O 1
ATOM 1753 N N . GLY A 1 226 ? 6.190 2.388 5.665 1.00 96.12 226 GLY A N 1
ATOM 1754 C CA . GLY A 1 226 ? 5.913 2.770 7.048 1.00 96.12 226 GLY A CA 1
ATOM 1755 C C . GLY A 1 226 ? 4.442 2.579 7.406 1.00 96.12 226 GLY A C 1
ATOM 1756 O O . GLY A 1 226 ? 4.126 2.291 8.554 1.00 96.12 226 GLY A O 1
ATOM 1757 N N . GLY A 1 227 ? 3.561 2.723 6.414 1.00 97.25 227 GLY A N 1
ATOM 1758 C CA . GLY A 1 227 ? 2.116 2.643 6.565 1.00 97.25 227 GLY A CA 1
ATOM 1759 C C . GLY A 1 227 ? 1.434 3.867 5.966 1.00 97.25 227 GLY A C 1
ATOM 1760 O O . GLY A 1 227 ? 1.913 4.424 4.975 1.00 97.25 227 GLY A O 1
ATOM 1761 N N . MET A 1 228 ? 0.331 4.302 6.565 1.00 97.38 228 MET A N 1
ATOM 1762 C CA . MET A 1 228 ? -0.502 5.374 6.023 1.00 97.38 228 MET A CA 1
ATOM 1763 C C . MET A 1 228 ? -0.956 6.373 7.085 1.00 97.38 228 MET A C 1
ATOM 1765 O O . MET A 1 228 ? -1.104 6.042 8.261 1.00 97.38 228 MET A O 1
ATOM 1769 N N . THR A 1 229 ? -1.194 7.605 6.647 1.00 97.62 229 THR A N 1
ATOM 1770 C CA . THR A 1 229 ? -1.824 8.654 7.447 1.00 97.62 229 THR A CA 1
ATOM 1771 C C . THR A 1 229 ? -3.270 8.794 7.004 1.00 97.62 229 THR A C 1
ATOM 1773 O O . THR A 1 229 ? -3.529 9.114 5.845 1.00 97.62 229 THR A O 1
ATOM 1776 N N . VAL A 1 230 ? -4.213 8.600 7.918 1.00 96.25 230 VAL A N 1
ATOM 1777 C CA . VAL A 1 230 ? -5.648 8.715 7.657 1.00 96.25 230 VAL A CA 1
ATOM 1778 C C . VAL A 1 230 ? -6.218 9.948 8.343 1.00 96.25 230 VAL A C 1
ATOM 1780 O O . VAL A 1 230 ? -5.812 10.333 9.443 1.00 96.25 230 VAL A O 1
ATOM 1783 N N . SER A 1 231 ? -7.167 10.587 7.676 1.00 95.56 231 SER A N 1
ATOM 1784 C CA . SER A 1 231 ? -7.935 11.695 8.226 1.00 95.56 231 SER A CA 1
ATOM 1785 C C . SER A 1 231 ? -9.206 11.169 8.889 1.00 95.56 231 SER A C 1
ATOM 1787 O O . SER A 1 231 ? -9.897 10.312 8.335 1.00 95.56 231 SER A O 1
ATOM 1789 N N . ALA A 1 232 ? -9.520 11.685 10.073 1.00 95.75 232 ALA A N 1
ATOM 1790 C CA . ALA A 1 232 ? -10.738 11.366 10.803 1.00 95.75 232 ALA A CA 1
ATOM 1791 C C . ALA A 1 232 ? -11.318 12.606 11.495 1.00 95.75 232 ALA A C 1
ATOM 1793 O O . ALA A 1 232 ? -10.596 13.555 11.805 1.00 95.75 232 ALA A O 1
ATOM 1794 N N . GLU A 1 233 ? -12.624 12.595 11.768 1.00 93.44 233 GLU A N 1
ATOM 1795 C CA . GLU A 1 233 ? -13.305 13.689 12.484 1.00 93.44 233 GLU A CA 1
ATOM 1796 C C . GLU A 1 233 ? -12.757 13.896 13.891 1.00 93.44 233 GLU A C 1
ATOM 1798 O O . GLU A 1 233 ? -12.516 15.024 14.322 1.00 93.44 233 GLU A O 1
ATOM 1803 N N . ASN A 1 234 ? -12.528 12.789 14.590 1.00 95.50 234 ASN A N 1
ATOM 1804 C CA . ASN A 1 234 ? -11.960 12.764 15.922 1.00 95.50 234 ASN A CA 1
ATOM 1805 C C . ASN A 1 234 ? -10.867 11.686 15.975 1.00 95.50 234 ASN A C 1
ATOM 1807 O O . ASN A 1 234 ? -11.188 10.506 16.126 1.00 95.50 234 ASN A O 1
ATOM 1811 N N . PRO A 1 235 ? -9.580 12.068 15.872 1.00 95.69 235 PRO A N 1
ATOM 1812 C CA . PRO A 1 235 ? -8.479 11.109 15.825 1.00 95.69 235 PRO A CA 1
ATOM 1813 C C . PRO A 1 235 ? -8.416 10.161 17.023 1.00 95.69 235 PRO A C 1
ATOM 1815 O O . PRO A 1 235 ? -8.136 8.980 16.857 1.00 95.69 235 PRO A O 1
ATOM 1818 N N . ILE A 1 236 ? -8.736 10.652 18.223 1.00 95.88 236 ILE A N 1
ATOM 1819 C CA . ILE A 1 236 ? -8.700 9.839 19.445 1.00 95.88 236 ILE A CA 1
ATOM 1820 C C . ILE A 1 236 ? -9.796 8.768 19.395 1.00 95.88 236 ILE A C 1
ATOM 1822 O O . I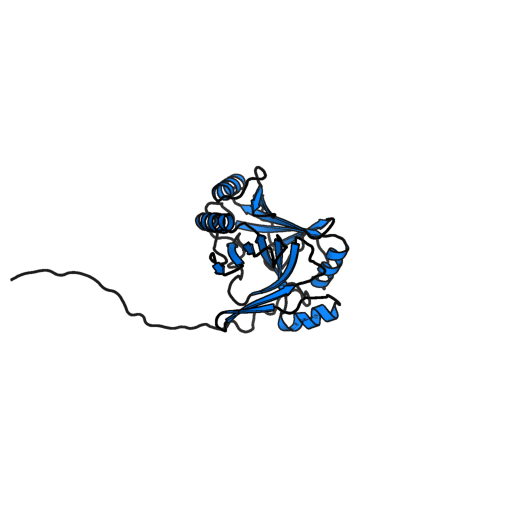LE A 1 236 ? -9.538 7.599 19.673 1.00 95.88 236 ILE A O 1
ATOM 1826 N N . GLN A 1 237 ? -11.015 9.149 19.003 1.00 96.50 237 GLN A N 1
ATOM 1827 C CA . GLN A 1 237 ? -12.131 8.209 18.855 1.00 96.50 237 GLN A CA 1
ATOM 1828 C C . GLN A 1 237 ? -11.871 7.185 17.744 1.00 96.50 237 GLN A C 1
ATOM 1830 O O . GLN A 1 237 ? -12.193 6.007 17.899 1.00 96.50 237 GLN A O 1
ATOM 1835 N N . ALA A 1 238 ? -11.274 7.619 16.636 1.00 97.50 238 ALA A N 1
ATOM 1836 C CA . ALA A 1 238 ? -10.889 6.744 15.540 1.00 97.50 238 ALA A CA 1
ATOM 1837 C C . ALA A 1 238 ? -9.882 5.681 16.003 1.00 97.50 238 ALA A C 1
ATOM 1839 O O . ALA A 1 238 ? -10.118 4.494 15.796 1.00 97.50 238 ALA A O 1
ATOM 1840 N N . VAL A 1 239 ? -8.820 6.080 16.716 1.00 98.31 239 VAL A N 1
ATOM 1841 C CA . VAL A 1 239 ? -7.857 5.141 17.317 1.00 98.31 239 VAL A CA 1
ATOM 1842 C C . VAL A 1 239 ? -8.552 4.185 18.279 1.00 98.31 239 VAL A C 1
ATOM 1844 O O . VAL A 1 239 ? -8.367 2.980 18.164 1.00 98.31 239 VAL A O 1
ATOM 1847 N N . GLN A 1 240 ? -9.404 4.680 19.180 1.00 98.19 240 GLN A N 1
ATOM 1848 C CA . GLN A 1 240 ? -10.157 3.822 20.104 1.00 98.19 240 GLN A CA 1
ATOM 1849 C C . GLN A 1 240 ? -11.024 2.792 19.370 1.00 98.19 240 GLN A C 1
ATOM 1851 O O . GLN A 1 240 ? -11.091 1.637 19.786 1.00 98.19 240 GLN A O 1
ATOM 1856 N N . THR A 1 241 ? -11.654 3.193 18.265 1.00 98.12 241 THR A N 1
ATOM 1857 C CA . THR A 1 241 ? -12.483 2.307 17.437 1.00 98.12 241 THR A CA 1
ATOM 1858 C C . THR A 1 241 ? -11.635 1.247 16.737 1.00 98.12 241 THR A C 1
ATOM 1860 O O . THR A 1 241 ? -11.979 0.070 16.768 1.00 98.12 241 THR A O 1
ATOM 1863 N N . LEU A 1 242 ? -10.497 1.637 16.159 1.00 98.12 242 LEU A N 1
ATOM 1864 C CA . LEU A 1 242 ? -9.567 0.714 15.506 1.00 98.12 242 LEU A CA 1
ATOM 1865 C C . LEU A 1 242 ? -8.932 -0.272 16.502 1.00 98.12 242 LEU A C 1
ATOM 1867 O O . LEU A 1 242 ? -8.780 -1.451 16.191 1.00 98.12 242 LEU A O 1
ATOM 1871 N N . VAL A 1 243 ? -8.624 0.181 17.720 1.00 98.31 243 VAL A N 1
ATOM 1872 C CA . VAL A 1 243 ? -8.147 -0.683 18.811 1.00 98.31 243 VAL A CA 1
ATOM 1873 C C . VAL A 1 243 ? -9.228 -1.665 19.251 1.00 98.31 243 VAL A C 1
ATOM 1875 O O . VAL A 1 243 ? -8.944 -2.847 19.437 1.00 98.31 243 VAL A O 1
ATO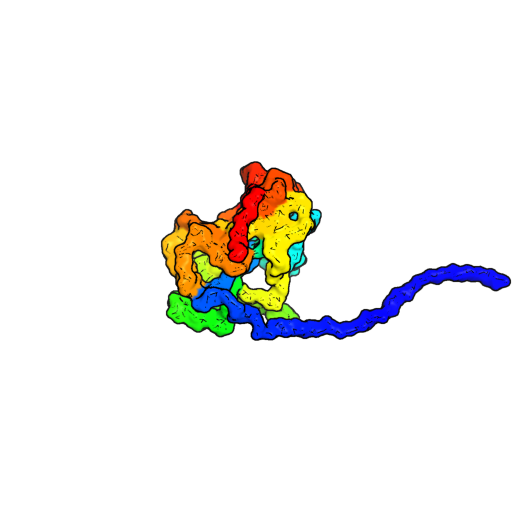M 1878 N N . ALA A 1 244 ? -10.478 -1.211 19.370 1.00 97.75 244 ALA A N 1
ATOM 1879 C CA . ALA A 1 244 ? -11.611 -2.092 19.646 1.00 97.75 244 ALA A CA 1
ATOM 1880 C C . ALA A 1 244 ? -11.841 -3.121 18.522 1.00 97.75 244 ALA A C 1
ATOM 1882 O O . ALA A 1 244 ? -12.302 -4.225 18.805 1.00 97.75 244 ALA A O 1
ATOM 1883 N N . ALA A 1 245 ? -11.460 -2.792 17.282 1.00 96.81 245 ALA A N 1
ATOM 1884 C CA . ALA A 1 245 ? -11.451 -3.707 16.140 1.00 96.81 245 ALA A CA 1
ATOM 1885 C C . ALA A 1 245 ? -10.225 -4.648 16.095 1.00 96.81 245 ALA A C 1
ATOM 1887 O O . ALA A 1 245 ? -10.056 -5.402 15.140 1.00 96.81 245 ALA A O 1
ATOM 1888 N N . GLY A 1 246 ? -9.372 -4.629 17.123 1.00 96.56 246 GLY A N 1
ATOM 1889 C CA . GLY A 1 246 ? -8.259 -5.564 17.286 1.00 96.56 246 GLY A CA 1
ATOM 1890 C C . GLY A 1 246 ? -6.894 -5.040 16.841 1.00 96.56 246 GLY A C 1
ATOM 1891 O O . GLY A 1 246 ? -5.909 -5.754 17.010 1.00 96.56 246 GLY A O 1
ATOM 1892 N N . LEU A 1 247 ? -6.792 -3.808 16.329 1.00 97.88 247 LEU A N 1
ATOM 1893 C CA . LEU A 1 247 ? -5.501 -3.236 15.939 1.00 97.88 247 LEU A CA 1
ATOM 1894 C C . LEU A 1 247 ? -4.697 -2.796 17.177 1.00 97.88 247 LEU A C 1
ATOM 1896 O O . LEU A 1 247 ? -5.182 -1.977 17.961 1.00 97.88 247 LEU A O 1
ATOM 1900 N N . PRO A 1 248 ? -3.455 -3.275 17.385 1.00 97.88 248 PRO A N 1
ATOM 1901 C CA . PRO A 1 248 ? -2.654 -2.848 18.526 1.00 97.88 248 PRO A CA 1
ATOM 1902 C C . PRO A 1 248 ? -2.392 -1.339 18.517 1.00 97.88 248 PRO A C 1
ATOM 1904 O O . PRO A 1 248 ? -1.915 -0.788 17.523 1.00 97.88 248 PRO A O 1
ATOM 1907 N N . GLN A 1 249 ? -2.634 -0.680 19.650 1.00 98.06 249 GLN A N 1
ATOM 1908 C CA . GLN A 1 249 ? -2.275 0.723 19.833 1.00 98.06 249 GLN A CA 1
ATOM 1909 C C . GLN A 1 249 ? -0.750 0.882 19.915 1.00 98.06 249 GLN A C 1
ATOM 1911 O O . GLN A 1 249 ? -0.080 0.140 20.637 1.00 98.06 249 GLN A O 1
ATOM 1916 N N . VAL A 1 250 ? -0.208 1.861 19.191 1.00 97.75 250 VAL A N 1
ATOM 1917 C CA . VAL A 1 250 ? 1.207 2.259 19.255 1.00 97.75 250 VAL A CA 1
ATOM 1918 C C . VAL A 1 250 ? 1.362 3.494 20.141 1.00 97.75 250 VAL A C 1
ATOM 1920 O O . VAL A 1 250 ? 2.209 3.511 21.032 1.00 97.75 250 VAL A O 1
ATOM 1923 N N . ASP A 1 251 ? 0.511 4.497 19.923 1.00 96.12 251 ASP A N 1
ATOM 1924 C CA . ASP A 1 251 ? 0.408 5.726 20.714 1.00 96.12 251 ASP A CA 1
ATOM 1925 C C . ASP A 1 251 ? -1.018 6.309 20.625 1.00 96.12 251 ASP A C 1
ATOM 1927 O O . ASP A 1 251 ? -1.940 5.652 20.138 1.00 96.12 251 ASP A O 1
ATOM 1931 N N . ASP A 1 252 ? -1.237 7.526 21.123 1.00 94.31 252 ASP A N 1
ATOM 1932 C CA . ASP A 1 252 ? -2.562 8.167 21.177 1.00 94.31 252 ASP A CA 1
ATOM 1933 C C . ASP A 1 252 ? -3.189 8.448 19.800 1.00 94.31 252 ASP A C 1
ATOM 1935 O O . ASP A 1 252 ? -4.391 8.704 19.713 1.00 94.31 252 ASP A O 1
ATOM 1939 N N . GLN A 1 253 ? -2.393 8.430 18.730 1.00 96.44 253 GLN A N 1
ATOM 1940 C CA . GLN A 1 253 ? -2.825 8.739 17.367 1.00 96.44 253 GLN A CA 1
ATOM 1941 C C . GLN A 1 253 ? -2.494 7.629 16.371 1.00 96.44 253 GLN A C 1
ATOM 1943 O O . GLN A 1 253 ? -2.818 7.762 15.196 1.00 96.44 253 GLN A O 1
ATOM 1948 N N . THR A 1 254 ? -1.889 6.529 16.810 1.00 98.06 254 THR A N 1
ATOM 1949 C CA . THR A 1 254 ? -1.354 5.514 15.905 1.00 98.06 254 THR A CA 1
ATOM 1950 C C . THR A 1 254 ? -1.752 4.116 16.349 1.00 98.06 254 THR A C 1
ATOM 1952 O O . THR A 1 254 ? -1.555 3.731 17.504 1.00 98.06 254 THR A O 1
ATOM 1955 N N . VAL A 1 255 ? -2.246 3.322 15.402 1.00 98.62 255 VAL A N 1
ATOM 1956 C CA . VAL A 1 255 ? -2.425 1.870 15.551 1.00 98.62 255 VAL A CA 1
ATOM 1957 C C . VAL A 1 255 ? -1.517 1.121 14.580 1.00 98.62 255 VAL A C 1
ATOM 1959 O O . VAL A 1 255 ? -0.975 1.704 13.640 1.00 98.62 255 VAL A O 1
ATOM 1962 N N . ARG A 1 256 ? -1.335 -0.177 14.806 1.00 98.25 256 ARG A N 1
ATOM 1963 C CA . ARG A 1 256 ? -0.557 -1.067 13.941 1.00 98.25 256 ARG A CA 1
ATOM 1964 C C . ARG A 1 256 ? -1.453 -2.126 13.307 1.00 98.25 256 ARG A C 1
ATOM 1966 O O . ARG A 1 256 ? -2.371 -2.617 13.953 1.00 98.25 256 ARG A O 1
ATOM 1973 N N . VAL A 1 257 ? -1.138 -2.508 12.077 1.00 97.31 257 VAL A N 1
ATOM 1974 C CA . VAL A 1 257 ? -1.710 -3.660 11.372 1.00 97.31 257 VAL A CA 1
ATOM 1975 C C . VAL A 1 257 ? -0.568 -4.371 10.652 1.00 97.31 257 VAL A C 1
ATOM 1977 O O . VAL A 1 257 ? 0.120 -3.762 9.839 1.00 97.31 257 VAL A O 1
ATOM 1980 N N . GLY A 1 258 ? -0.289 -5.621 11.024 1.00 95.69 258 GLY A N 1
ATOM 1981 C CA . GLY A 1 258 ? 0.908 -6.323 10.555 1.00 95.69 258 GLY A CA 1
ATOM 1982 C C . GLY A 1 258 ? 2.177 -5.550 10.920 1.00 95.69 258 GLY A C 1
ATOM 1983 O O . GLY A 1 258 ? 2.380 -5.184 12.085 1.00 95.69 258 GLY A O 1
ATOM 1984 N N . SER A 1 259 ? 3.021 -5.274 9.930 1.00 95.69 259 SER A N 1
ATOM 1985 C CA . SER A 1 259 ? 4.215 -4.423 10.067 1.00 95.69 259 SER A CA 1
ATOM 1986 C C . SER A 1 259 ? 3.945 -2.929 9.858 1.00 95.69 259 SER A C 1
ATOM 1988 O O . SER A 1 259 ? 4.815 -2.113 10.175 1.00 95.69 259 SER A O 1
ATOM 1990 N N . LEU A 1 260 ? 2.756 -2.551 9.387 1.00 98.06 260 LEU A N 1
ATOM 1991 C CA . LEU A 1 260 ? 2.405 -1.179 9.021 1.00 98.06 260 LEU A CA 1
ATOM 1992 C C . LEU A 1 260 ? 1.809 -0.389 10.186 1.00 98.06 260 LEU A C 1
ATOM 1994 O O . LEU A 1 260 ? 1.141 -0.941 11.064 1.00 98.06 260 LEU A O 1
ATOM 1998 N N . THR A 1 261 ? 1.961 0.935 10.152 1.00 98.19 261 THR A N 1
ATOM 1999 C CA . THR A 1 261 ? 1.230 1.843 11.044 1.00 98.19 261 THR A CA 1
ATOM 2000 C C . THR A 1 261 ? 0.111 2.596 10.327 1.00 98.19 261 THR A C 1
ATOM 2002 O O . THR A 1 261 ? 0.199 2.940 9.149 1.00 98.19 261 THR A O 1
ATOM 2005 N N . ILE A 1 262 ? -0.960 2.877 11.062 1.00 98.31 262 ILE A N 1
ATOM 2006 C CA . ILE A 1 262 ? -2.032 3.779 10.649 1.00 98.31 262 ILE A CA 1
ATOM 2007 C C . ILE A 1 262 ? -2.004 4.955 11.618 1.00 98.31 262 ILE A C 1
ATOM 2009 O O . ILE A 1 262 ? -2.447 4.833 12.761 1.00 98.31 262 ILE A O 1
ATOM 2013 N N . ALA A 1 263 ? -1.450 6.078 11.167 1.00 98.06 263 ALA A N 1
ATOM 2014 C CA . ALA A 1 263 ? -1.475 7.332 11.907 1.00 98.06 263 ALA A CA 1
ATOM 2015 C C . ALA A 1 263 ? -2.789 8.060 11.615 1.00 98.06 263 ALA A C 1
ATOM 2017 O O . ALA A 1 263 ? -3.152 8.247 10.456 1.00 98.06 263 ALA A O 1
ATOM 2018 N N . VAL A 1 264 ? -3.501 8.493 12.646 1.00 97.56 264 VAL A N 1
ATOM 2019 C CA . VAL A 1 264 ? -4.791 9.165 12.527 1.00 97.56 264 VAL A CA 1
ATOM 2020 C C . VAL A 1 264 ? -4.642 10.639 12.867 1.00 97.56 264 VAL A C 1
ATOM 2022 O O . VAL A 1 264 ? -4.157 11.010 13.934 1.00 97.56 264 VAL A O 1
ATOM 2025 N N . SER A 1 265 ? -5.101 11.504 11.968 1.00 94.06 265 SER A N 1
ATOM 2026 C CA . SER A 1 265 ? -5.037 12.953 12.142 1.00 94.06 265 SER A CA 1
ATOM 2027 C C . SER A 1 265 ? -6.365 13.624 11.800 1.00 94.06 265 SER A C 1
ATOM 2029 O O . SER A 1 265 ? -7.237 13.040 11.165 1.00 94.06 265 SER A O 1
ATOM 2031 N N . ASN A 1 266 ? -6.529 14.877 12.221 1.00 87.88 266 ASN A N 1
ATOM 2032 C CA . ASN A 1 266 ? -7.679 15.705 11.850 1.00 87.88 266 ASN A CA 1
ATOM 2033 C C . ASN A 1 266 ? -7.447 16.494 10.548 1.00 87.88 266 ASN A C 1
ATOM 2035 O O . ASN A 1 266 ? -8.292 17.298 10.157 1.00 87.88 266 ASN A O 1
ATOM 2039 N N . LYS A 1 267 ? -6.291 16.316 9.896 1.00 72.19 267 LYS A N 1
ATOM 2040 C CA . LYS A 1 267 ? -5.939 17.046 8.681 1.00 72.19 267 LYS A CA 1
ATOM 2041 C C . LYS A 1 267 ? -6.458 16.303 7.461 1.00 72.19 267 LYS A C 1
ATOM 2043 O O . LYS A 1 267 ? -5.961 15.235 7.111 1.00 72.19 267 LYS A O 1
ATOM 2048 N N . ILE A 1 268 ? -7.420 16.921 6.789 1.00 60.94 268 ILE A N 1
ATOM 2049 C CA . ILE A 1 268 ? -7.658 16.673 5.372 1.00 60.94 268 ILE A CA 1
ATOM 2050 C C . ILE A 1 268 ? -6.618 17.529 4.650 1.00 60.94 268 ILE A C 1
ATOM 2052 O O . ILE A 1 268 ? -6.746 18.753 4.618 1.00 60.94 268 ILE A O 1
ATOM 2056 N N . GLU A 1 269 ? -5.547 16.918 4.153 1.00 56.78 269 GLU A N 1
ATOM 2057 C CA . GLU A 1 269 ? -4.707 17.612 3.178 1.00 56.78 269 GLU A CA 1
ATOM 2058 C C . GLU A 1 269 ? -5.529 17.670 1.890 1.00 56.78 269 GLU A C 1
ATOM 2060 O O . GLU A 1 269 ? -5.920 16.640 1.342 1.00 56.78 269 GLU A O 1
ATOM 2065 N N . SER A 1 270 ? -5.931 18.880 1.502 1.00 44.88 270 SER A N 1
ATOM 2066 C CA . SER A 1 270 ? -6.736 19.117 0.309 1.00 44.88 270 SER A CA 1
ATOM 2067 C C . SER A 1 270 ? -5.972 18.613 -0.911 1.00 44.88 270 SER A C 1
ATOM 2069 O O . SER A 1 270 ? -4.909 19.146 -1.231 1.00 44.88 270 SER A O 1
ATOM 2071 N N . ILE A 1 271 ? -6.517 17.606 -1.591 1.00 42.50 271 ILE A N 1
ATOM 2072 C CA . ILE A 1 271 ? -6.164 17.325 -2.982 1.00 42.50 271 ILE A CA 1
ATOM 2073 C C . ILE A 1 271 ? -6.713 18.528 -3.759 1.00 42.50 271 ILE A C 1
ATOM 2075 O O . ILE A 1 271 ? -7.896 18.826 -3.628 1.00 42.50 271 ILE A O 1
ATOM 2079 N N . ASN A 1 272 ? -5.825 19.287 -4.404 1.00 34.16 272 ASN A N 1
ATOM 2080 C CA . ASN A 1 272 ? -6.112 20.600 -4.992 1.00 34.16 272 ASN A CA 1
ATOM 2081 C C . ASN A 1 272 ? -7.425 20.638 -5.802 1.00 34.16 272 ASN A C 1
ATOM 2083 O O . ASN A 1 272 ? -7.685 19.713 -6.572 1.00 34.16 272 ASN A O 1
ATOM 2087 N N . ASP A 1 273 ? -8.185 21.728 -5.621 1.00 32.44 273 ASP A N 1
ATOM 2088 C CA . ASP A 1 273 ? -9.280 22.173 -6.503 1.00 32.44 273 ASP A CA 1
ATOM 2089 C C . ASP A 1 273 ? -8.806 22.387 -7.954 1.00 32.44 273 ASP A C 1
ATOM 2091 O O . ASP A 1 273 ? -7.669 22.894 -8.140 1.00 32.44 273 ASP A O 1
#

Radius of gyration: 21.09 Å; chains: 1; bounding box: 89×45×45 Å

Foldseek 3Di:
DDDDDDDDDDDDDDDDDDDDQPDDDPLDDFPPQQFFFFFAEKEFEDDPVLQVLLLVLLVVQVFDWLDDWDDDVQKIWTWTALQQYTYIYMHGNCVVAQAGMETETETSDPVCNVVSCVVLVFDKDPFDWDADPNRTAKTKIFRVQQDDRHYGYIYMDGSPPSDRPHRFTDDGQLQWTHWAEWEKEAAPSNVVSVCSSGPPDDDDAQADHPGGHTYHYDYDPHIDGQATEIAGCDQQSNLVSSVVSVFDDPDSQWTDDRNYIYGYDNDDPDPDD